Protein AF-A0A0C2FK95-F1 (afdb_monomer)

Solvent-accessible surface area (backbone atoms only — not comparable to full-atom values): 16476 Å² total; per-residue (Å²): 134,85,79,74,92,71,90,77,98,75,89,67,102,52,68,71,70,65,31,46,68,42,49,40,56,30,21,54,74,38,43,36,69,61,41,47,55,44,48,77,71,68,40,62,64,79,51,56,50,98,59,69,43,32,32,59,45,39,4,43,72,61,67,19,57,61,25,37,48,58,39,58,73,69,70,50,74,76,73,50,67,68,56,52,45,44,58,73,57,56,55,75,76,54,64,72,50,82,78,51,92,61,68,60,46,58,52,53,58,34,49,19,22,47,70,45,40,42,72,54,42,53,54,42,50,76,73,63,51,77,66,61,51,56,31,84,84,68,40,33,30,55,52,32,4,60,76,58,67,21,61,68,34,37,44,53,53,61,69,38,94,64,26,66,57,54,51,55,43,71,48,76,47,65,69,58,98,79,54,66,74,83,83,40,54,57,51,54,28,37,76,73,39,49,70,56,37,49,53,56,55,54,71,32,49,43,64,57,79,52,95,85,54,98,62,92,43,70,49,78,61,54,72,82,61,67,65,59,55,21,29,54,41,96,85,62,51,35,28,36,44,72,47,78,32,50,45,97,88,67,46,74,41,90,78,46,38,57,71,45,92,49,60,67,57,45,53,66,60,30,48,70,47,42,47,54,52,53,63,65,74,74,117

Structure (mmCIF, N/CA/C/O backbone):
data_AF-A0A0C2FK95-F1
#
_entry.id   AF-A0A0C2FK95-F1
#
loop_
_atom_site.group_PDB
_atom_site.id
_atom_site.type_symbol
_atom_site.label_atom_id
_atom_site.label_alt_id
_atom_site.label_comp_id
_atom_site.label_asym_id
_atom_site.label_entity_id
_atom_site.label_seq_id
_atom_site.pdbx_PDB_ins_code
_atom_site.Cartn_x
_atom_site.Cartn_y
_atom_site.Cartn_z
_atom_site.occupancy
_atom_site.B_iso_or_equiv
_atom_site.auth_seq_id
_atom_site.auth_comp_id
_atom_site.auth_asym_id
_atom_site.auth_atom_id
_atom_site.pdbx_PDB_model_num
ATOM 1 N N . LEU A 1 1 ? 13.441 -21.167 -28.954 1.00 31.59 1 LEU A N 1
ATOM 2 C CA . LEU A 1 1 ? 14.896 -21.416 -28.839 1.00 31.59 1 LEU A CA 1
ATOM 3 C C . LEU A 1 1 ? 15.421 -20.643 -27.630 1.00 31.59 1 LEU A C 1
ATOM 5 O O . LEU A 1 1 ? 15.828 -19.501 -27.771 1.00 3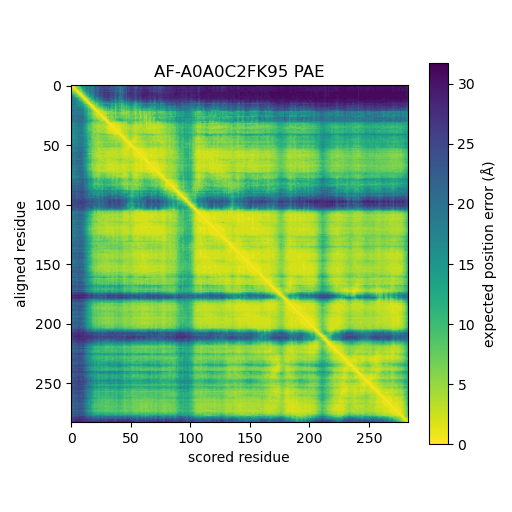1.59 1 LEU A O 1
ATOM 9 N N . ARG A 1 2 ? 15.332 -21.238 -26.431 1.00 28.00 2 ARG A N 1
ATOM 10 C CA . ARG A 1 2 ? 16.058 -20.762 -25.243 1.00 28.00 2 ARG A CA 1
ATOM 11 C C . ARG A 1 2 ? 17.530 -21.072 -25.494 1.00 28.00 2 ARG A C 1
ATOM 13 O O . ARG A 1 2 ? 17.895 -22.245 -25.515 1.00 28.00 2 ARG A O 1
ATOM 20 N N . ILE A 1 3 ? 18.340 -20.055 -25.760 1.00 33.31 3 ILE A N 1
ATOM 21 C CA . ILE A 1 3 ? 19.782 -20.238 -25.910 1.00 33.31 3 ILE A CA 1
ATOM 22 C C . ILE A 1 3 ? 20.339 -20.373 -24.494 1.00 33.31 3 ILE A C 1
ATOM 24 O O . ILE A 1 3 ? 20.535 -19.385 -23.793 1.00 33.31 3 ILE A O 1
ATOM 28 N N . PHE A 1 4 ? 20.525 -21.616 -24.053 1.00 30.41 4 PHE A N 1
ATOM 29 C CA . PHE A 1 4 ? 21.380 -21.913 -22.915 1.00 30.41 4 PHE A CA 1
ATOM 30 C C . PHE A 1 4 ? 22.779 -21.393 -23.248 1.00 30.41 4 PHE A C 1
ATOM 32 O O . PHE A 1 4 ? 23.430 -21.874 -24.174 1.00 30.41 4 PHE A O 1
ATOM 39 N N . ALA A 1 5 ? 23.210 -20.365 -22.523 1.00 36.69 5 ALA A N 1
ATOM 40 C CA . ALA A 1 5 ? 24.565 -19.850 -22.575 1.00 36.69 5 ALA A CA 1
ATOM 41 C C . ALA A 1 5 ? 25.493 -20.816 -21.830 1.00 36.69 5 ALA A C 1
ATOM 43 O O . ALA A 1 5 ? 25.843 -20.603 -20.674 1.00 36.69 5 ALA A O 1
ATOM 44 N N . THR A 1 6 ? 25.894 -21.883 -22.507 1.00 37.31 6 THR A N 1
ATOM 45 C CA . THR A 1 6 ? 27.115 -22.614 -22.180 1.00 37.31 6 THR A CA 1
ATOM 46 C C . THR A 1 6 ? 27.875 -22.830 -23.479 1.00 37.31 6 THR A C 1
ATOM 48 O O . THR A 1 6 ? 27.372 -23.476 -24.390 1.00 37.31 6 THR A O 1
ATOM 51 N N . GLU A 1 7 ? 29.081 -22.263 -23.524 1.00 36.41 7 GLU A N 1
ATOM 52 C CA . GLU A 1 7 ? 30.157 -22.574 -24.472 1.00 36.41 7 GLU A CA 1
ATOM 53 C C . GLU A 1 7 ? 30.019 -22.047 -25.912 1.00 36.41 7 GLU A C 1
ATOM 55 O O . GLU A 1 7 ? 29.460 -22.657 -26.815 1.00 36.41 7 GLU A O 1
ATOM 60 N N . SER A 1 8 ? 30.675 -20.920 -26.182 1.00 32.62 8 SER A N 1
ATOM 61 C CA . SER A 1 8 ? 31.951 -20.942 -26.915 1.00 32.62 8 SER A CA 1
ATOM 62 C C . SER A 1 8 ? 32.451 -19.515 -27.135 1.00 32.62 8 SER A C 1
ATOM 64 O O . SER A 1 8 ? 31.786 -18.637 -27.683 1.00 32.62 8 SER A O 1
ATOM 66 N N . ILE A 1 9 ? 33.661 -19.283 -26.641 1.00 46.12 9 ILE A N 1
ATOM 67 C CA . ILE A 1 9 ? 34.443 -18.072 -26.850 1.00 46.12 9 ILE A CA 1
ATOM 68 C C . ILE A 1 9 ? 34.843 -18.068 -28.329 1.00 46.12 9 ILE A C 1
ATOM 70 O O . ILE A 1 9 ? 35.727 -18.814 -28.737 1.00 46.12 9 ILE A O 1
ATOM 74 N N . GLY A 1 10 ? 34.161 -17.267 -29.146 1.00 36.34 10 GLY A N 1
ATOM 75 C CA . GLY A 1 10 ? 34.432 -17.218 -30.579 1.00 36.34 10 GLY A CA 1
ATOM 76 C C . GLY A 1 10 ? 33.627 -16.146 -31.299 1.00 36.34 10 GLY A C 1
ATOM 77 O O . GLY A 1 10 ? 32.556 -16.413 -31.822 1.00 36.34 10 GLY A O 1
ATOM 78 N N . GLN A 1 11 ? 34.184 -14.935 -31.345 1.00 36.81 11 GLN A N 1
ATOM 79 C CA . GLN A 1 11 ? 33.797 -13.834 -32.236 1.00 36.81 11 GLN A CA 1
ATOM 80 C C . GLN A 1 11 ? 32.387 -13.235 -32.066 1.00 36.81 11 GLN A C 1
ATOM 82 O O . GLN A 1 11 ? 31.500 -13.395 -32.900 1.00 36.81 11 GLN A O 1
ATOM 87 N N . ARG A 1 12 ? 32.236 -12.357 -31.068 1.00 37.62 12 ARG A N 1
ATOM 88 C CA . ARG A 1 12 ? 31.457 -11.122 -31.258 1.00 37.62 12 ARG A CA 1
ATOM 89 C C . ARG A 1 12 ? 32.259 -9.929 -30.720 1.00 37.62 12 ARG A C 1
ATOM 91 O O . ARG A 1 12 ? 32.684 -10.004 -29.568 1.00 37.62 12 ARG A O 1
ATOM 98 N N . PRO A 1 13 ? 32.461 -8.828 -31.474 1.00 32.97 13 PRO A N 1
ATOM 99 C CA . PRO A 1 13 ? 33.338 -7.733 -31.038 1.00 32.97 13 PRO A CA 1
ATOM 100 C C . PRO A 1 13 ? 32.846 -6.931 -29.817 1.00 32.97 13 PRO A C 1
ATOM 102 O O . PRO A 1 13 ? 33.566 -6.061 -29.342 1.00 32.97 13 PRO A O 1
ATOM 105 N N . TYR A 1 14 ? 31.655 -7.209 -29.268 1.00 42.41 14 TYR A N 1
ATOM 106 C CA . TYR A 1 14 ? 31.062 -6.406 -28.191 1.00 42.41 14 TYR A CA 1
ATOM 107 C C . TYR A 1 14 ? 30.249 -7.239 -27.185 1.00 42.41 14 TYR A C 1
ATOM 109 O O . TYR A 1 14 ? 29.102 -6.922 -26.885 1.00 42.41 14 TYR A O 1
ATOM 117 N N . ALA A 1 15 ? 30.831 -8.299 -26.614 1.00 42.69 15 ALA A N 1
ATOM 118 C CA . ALA A 1 15 ? 30.182 -9.074 -25.541 1.00 42.69 15 ALA A CA 1
ATOM 119 C C . ALA A 1 15 ? 29.758 -8.207 -24.329 1.00 42.69 15 ALA A C 1
ATOM 121 O O . ALA A 1 15 ? 28.792 -8.520 -23.640 1.00 42.69 15 ALA A O 1
ATOM 122 N N . TRP A 1 16 ? 30.427 -7.070 -24.108 1.00 45.44 16 TRP A N 1
ATOM 123 C CA . TRP A 1 16 ? 30.063 -6.089 -23.084 1.00 45.44 16 TRP A CA 1
ATOM 124 C C . TRP A 1 16 ? 28.846 -5.225 -23.453 1.00 45.44 16 TRP A C 1
ATOM 126 O O . TRP A 1 16 ? 28.218 -4.690 -22.545 1.00 45.44 16 TRP A O 1
ATOM 136 N N . GLN A 1 17 ? 28.481 -5.079 -24.738 1.00 42.62 17 GLN A N 1
ATOM 137 C CA . GLN A 1 17 ? 27.300 -4.304 -25.158 1.00 42.62 17 GLN A CA 1
ATOM 138 C C . GLN A 1 17 ? 25.987 -5.011 -24.810 1.00 42.62 17 GLN A C 1
ATOM 140 O O . GLN A 1 17 ? 25.044 -4.347 -24.384 1.00 42.62 17 GLN A O 1
ATOM 145 N N . TRP A 1 18 ? 25.968 -6.340 -24.912 1.00 50.91 18 TRP A N 1
ATOM 146 C CA . TRP A 1 18 ? 24.826 -7.196 -24.566 1.00 50.91 18 TRP A CA 1
ATOM 147 C C . TRP A 1 18 ? 24.877 -7.740 -23.137 1.00 50.91 18 TRP A C 1
ATOM 149 O O . TRP A 1 18 ? 24.081 -8.601 -22.769 1.00 50.91 18 TRP A O 1
ATOM 159 N N . SER A 1 19 ? 25.810 -7.242 -22.320 1.00 56.53 19 SER A N 1
ATOM 160 C CA . SER A 1 19 ? 25.826 -7.564 -20.899 1.00 56.53 19 SER A CA 1
ATOM 161 C C . SER A 1 19 ? 24.537 -7.044 -20.248 1.00 56.53 19 SER A C 1
ATOM 163 O O . SER A 1 19 ? 24.190 -5.877 -20.459 1.00 56.53 19 SER A O 1
ATOM 165 N N . PRO A 1 20 ? 23.858 -7.839 -19.407 1.00 57.44 20 PRO A N 1
ATOM 166 C CA . PRO A 1 20 ? 22.691 -7.394 -18.642 1.00 57.44 20 PRO A CA 1
ATOM 167 C C . PRO A 1 20 ? 22.951 -6.120 -17.816 1.00 57.44 20 PRO A C 1
ATOM 169 O O . PRO A 1 20 ? 22.054 -5.311 -17.588 1.00 57.44 20 PRO A O 1
ATOM 172 N N . VAL A 1 21 ? 24.217 -5.859 -17.460 1.00 63.44 21 VAL A N 1
ATOM 173 C CA . VAL A 1 21 ? 24.671 -4.618 -16.808 1.00 63.44 21 VAL A CA 1
ATOM 174 C C . VAL A 1 21 ? 24.364 -3.366 -17.649 1.00 63.44 21 VAL A C 1
ATOM 176 O O . VAL A 1 21 ? 24.079 -2.300 -17.098 1.00 63.44 21 VAL A O 1
ATOM 179 N N . ASN A 1 22 ? 24.356 -3.467 -18.981 1.00 65.06 22 ASN A N 1
ATOM 180 C CA . ASN A 1 22 ? 23.964 -2.351 -19.840 1.00 65.06 22 ASN A CA 1
ATOM 181 C C . ASN A 1 22 ? 22.465 -2.087 -19.818 1.00 65.06 22 ASN A C 1
ATOM 183 O O . ASN A 1 22 ? 22.088 -0.918 -19.869 1.00 65.06 22 ASN A O 1
ATOM 187 N N . VAL A 1 23 ? 21.618 -3.113 -19.685 1.00 67.81 23 VAL A N 1
ATOM 188 C CA . VAL A 1 23 ? 20.173 -2.909 -19.496 1.00 67.81 23 VAL A CA 1
ATOM 189 C C . VAL A 1 23 ? 19.953 -2.053 -18.246 1.00 67.81 23 VAL A C 1
ATOM 191 O O . VAL A 1 23 ? 19.270 -1.037 -18.321 1.00 67.81 23 VAL A O 1
ATOM 194 N N . LEU A 1 24 ? 20.649 -2.355 -17.144 1.00 69.38 24 LEU A N 1
ATOM 195 C CA . LEU A 1 24 ? 20.577 -1.600 -15.881 1.00 69.38 24 LEU A CA 1
ATOM 196 C C . LEU A 1 24 ? 21.038 -0.135 -16.017 1.00 69.38 24 LEU A C 1
ATOM 198 O O . LEU A 1 24 ? 20.417 0.784 -15.478 1.00 69.38 24 LEU A O 1
ATOM 202 N N . ASN A 1 25 ? 22.107 0.122 -16.776 1.00 69.38 25 ASN A N 1
ATOM 203 C CA . ASN A 1 25 ? 22.582 1.488 -17.026 1.00 69.38 25 ASN A CA 1
ATOM 204 C C . ASN A 1 25 ? 21.644 2.279 -17.960 1.00 69.38 25 ASN A C 1
ATOM 206 O O . ASN A 1 25 ? 21.448 3.489 -17.781 1.00 69.38 25 ASN A O 1
ATOM 210 N N . ARG A 1 26 ? 21.032 1.611 -18.948 1.00 70.31 26 ARG A N 1
ATOM 211 C CA . ARG A 1 26 ? 20.084 2.222 -19.897 1.00 70.31 26 ARG A CA 1
ATOM 212 C C . ARG A 1 26 ? 18.718 2.489 -19.262 1.00 70.31 26 ARG A C 1
ATOM 214 O O . ARG A 1 26 ? 18.132 3.542 -19.522 1.00 70.31 26 ARG A O 1
ATOM 221 N N . THR A 1 27 ? 18.247 1.622 -18.364 1.00 67.38 27 THR A N 1
ATOM 222 C CA . THR A 1 27 ? 17.022 1.865 -17.584 1.00 67.38 27 THR A CA 1
ATOM 223 C C . THR A 1 27 ? 17.202 3.015 -16.603 1.00 67.38 27 THR A C 1
ATOM 225 O O . THR A 1 27 ? 16.297 3.831 -16.453 1.00 67.38 27 THR A O 1
ATOM 228 N N . ARG A 1 28 ? 18.391 3.160 -16.002 1.00 68.19 28 ARG A N 1
ATOM 229 C CA . ARG A 1 28 ? 18.719 4.286 -15.112 1.00 68.19 28 ARG A CA 1
ATOM 230 C C . ARG A 1 28 ? 18.687 5.643 -15.823 1.00 68.19 28 ARG A C 1
ATOM 232 O O . ARG A 1 28 ? 18.239 6.634 -15.248 1.00 68.19 28 ARG A O 1
ATOM 239 N N . SER A 1 29 ? 19.141 5.690 -17.072 1.00 72.00 29 SER A N 1
ATOM 240 C CA . SER A 1 29 ? 19.137 6.903 -17.905 1.00 72.00 29 SER A CA 1
ATOM 241 C C . SER A 1 29 ? 17.771 7.180 -18.551 1.00 72.00 29 SER A C 1
ATOM 243 O O . SER A 1 29 ? 17.428 8.343 -18.767 1.00 72.00 29 SER A O 1
ATOM 245 N N . GLY A 1 30 ? 16.934 6.152 -18.733 1.00 71.94 30 GLY A N 1
ATOM 246 C CA . GLY A 1 30 ? 15.584 6.268 -19.295 1.00 71.94 30 GLY A CA 1
ATOM 247 C C . GLY A 1 30 ? 15.530 6.152 -20.818 1.00 71.94 30 GLY A C 1
ATOM 248 O O . GLY A 1 30 ? 14.577 6.626 -21.426 1.00 71.94 30 GLY A O 1
ATOM 249 N N . HIS A 1 31 ? 16.542 5.544 -21.442 1.00 79.31 31 HIS A N 1
ATOM 250 C CA . HIS A 1 31 ? 16.576 5.331 -22.890 1.00 79.31 31 HIS A CA 1
ATOM 251 C C . HIS A 1 31 ? 15.692 4.144 -23.294 1.00 79.31 31 HIS A C 1
ATOM 253 O O . HIS A 1 31 ? 16.190 3.045 -23.527 1.00 79.31 31 HIS A O 1
ATOM 259 N N . GLU A 1 32 ? 14.380 4.367 -23.372 1.00 81.69 32 GLU A N 1
ATOM 260 C CA . GLU A 1 32 ? 13.368 3.337 -23.666 1.00 81.69 32 GLU A CA 1
ATOM 261 C C . GLU A 1 32 ? 13.654 2.530 -24.942 1.00 81.69 32 GLU A C 1
ATOM 263 O O . GLU A 1 32 ? 13.546 1.308 -24.934 1.00 81.69 32 GLU A O 1
ATOM 268 N N . THR A 1 33 ? 14.108 3.187 -26.012 1.00 81.62 33 THR A N 1
ATOM 269 C CA . THR A 1 33 ? 14.420 2.535 -27.290 1.00 81.62 33 THR A CA 1
ATOM 270 C C . THR A 1 33 ? 15.620 1.611 -27.161 1.00 81.62 33 THR A C 1
ATOM 272 O O . THR A 1 33 ? 15.611 0.500 -27.677 1.00 81.62 33 THR A O 1
ATOM 275 N N . SER A 1 34 ? 16.642 2.036 -26.417 1.00 79.00 34 SER A N 1
ATOM 276 C CA . SER A 1 34 ? 17.813 1.210 -26.127 1.00 79.00 34 SER A CA 1
ATOM 277 C C . SER A 1 34 ? 17.468 0.031 -25.222 1.00 79.00 34 SER A C 1
ATOM 279 O O . SER A 1 34 ? 18.002 -1.050 -25.430 1.00 79.00 34 SER A O 1
ATOM 281 N N . VAL A 1 35 ? 16.580 0.221 -24.239 1.00 80.62 35 VAL A N 1
ATOM 282 C CA . VAL A 1 35 ? 16.077 -0.877 -23.399 1.00 80.62 35 VAL A CA 1
ATOM 283 C C . VAL A 1 35 ? 15.340 -1.897 -24.265 1.00 80.62 35 VAL A C 1
ATOM 285 O O . VAL A 1 35 ? 15.658 -3.077 -24.189 1.00 80.62 35 VAL A O 1
ATOM 288 N N . LYS A 1 36 ? 14.455 -1.444 -25.161 1.00 82.12 36 LYS A N 1
ATOM 289 C CA . LYS A 1 36 ? 13.719 -2.322 -26.077 1.00 82.12 36 LYS A CA 1
ATOM 290 C C . LYS A 1 36 ? 14.641 -3.116 -27.007 1.00 82.12 36 LYS A C 1
ATOM 292 O O . LYS A 1 36 ? 14.528 -4.328 -27.075 1.00 82.12 36 LYS A O 1
ATOM 297 N N . VAL A 1 37 ? 15.617 -2.461 -27.642 1.00 83.06 37 VAL A N 1
ATOM 298 C CA . VAL A 1 37 ? 16.583 -3.139 -28.530 1.00 83.06 37 VAL A CA 1
ATOM 299 C C . VAL A 1 37 ? 17.401 -4.203 -27.790 1.00 83.06 37 VAL A C 1
ATOM 301 O O . VAL A 1 37 ? 17.729 -5.238 -28.364 1.00 83.06 37 VAL A O 1
ATOM 304 N N . LEU A 1 38 ? 17.755 -3.963 -26.524 1.00 78.56 38 LEU A N 1
ATOM 305 C CA . LEU A 1 38 ? 18.491 -4.941 -25.717 1.00 78.56 38 LEU A CA 1
ATOM 306 C C . LEU A 1 38 ? 17.615 -6.139 -25.331 1.00 78.56 38 LEU A C 1
ATOM 308 O O . LEU A 1 38 ? 18.094 -7.270 -25.347 1.00 78.56 38 LEU A O 1
ATOM 312 N N . ILE A 1 39 ? 16.341 -5.898 -25.029 1.00 80.44 39 ILE A N 1
ATOM 313 C CA . ILE A 1 39 ? 15.358 -6.950 -24.759 1.00 80.44 39 ILE A CA 1
ATOM 314 C C . ILE A 1 39 ? 15.117 -7.796 -26.017 1.00 80.44 39 ILE A C 1
ATOM 316 O O . ILE A 1 39 ? 15.271 -9.014 -25.966 1.00 80.44 39 ILE A O 1
ATOM 320 N N . ASP A 1 40 ? 14.896 -7.156 -27.172 1.00 83.25 40 ASP A N 1
ATOM 321 C CA . ASP A 1 40 ? 14.735 -7.824 -28.474 1.00 83.25 40 ASP A CA 1
ATOM 322 C C . ASP A 1 40 ? 15.971 -8.672 -28.851 1.00 83.25 40 ASP A C 1
ATOM 324 O O . ASP A 1 40 ? 15.869 -9.672 -29.564 1.00 83.25 40 ASP A O 1
ATOM 328 N N . ALA A 1 41 ? 17.157 -8.300 -28.355 1.00 81.44 41 ALA A N 1
ATOM 329 C CA . ALA A 1 41 ? 18.398 -9.052 -28.541 1.00 81.44 41 ALA A CA 1
ATOM 330 C C . ALA A 1 41 ? 18.526 -10.291 -27.627 1.00 81.44 41 ALA A C 1
ATOM 332 O O . ALA A 1 41 ? 19.509 -11.029 -27.745 1.00 81.44 41 ALA A O 1
ATOM 333 N N . GLY A 1 42 ? 17.558 -10.536 -26.739 1.00 76.81 42 GLY A N 1
ATOM 334 C CA . GLY A 1 42 ? 17.529 -11.669 -25.815 1.00 76.81 42 GLY A CA 1
ATOM 335 C C . GLY A 1 42 ? 18.339 -11.460 -24.534 1.00 76.81 42 GLY A C 1
ATOM 336 O O . GLY A 1 42 ? 18.783 -12.441 -23.935 1.00 76.81 42 GLY A O 1
ATOM 337 N N . CYS A 1 43 ? 18.583 -10.210 -24.123 1.00 78.25 43 CYS A N 1
ATOM 338 C CA . CYS A 1 43 ? 19.200 -9.937 -22.826 1.00 78.25 43 CYS A CA 1
ATOM 339 C C . CYS A 1 43 ? 18.281 -10.392 -21.682 1.00 78.25 43 CYS A C 1
ATOM 341 O O . CYS A 1 43 ? 17.086 -10.113 -21.690 1.00 78.25 43 CYS A O 1
ATOM 343 N N . ASP A 1 44 ? 18.857 -11.035 -20.666 1.00 78.75 44 ASP A N 1
ATOM 344 C CA . ASP A 1 44 ? 18.125 -11.394 -19.451 1.00 78.75 44 ASP A CA 1
ATOM 345 C C . ASP A 1 44 ? 17.774 -10.130 -18.642 1.00 78.75 44 ASP A C 1
ATOM 347 O O . ASP A 1 44 ? 18.653 -9.352 -18.251 1.00 78.75 44 ASP A O 1
ATOM 351 N N . ILE A 1 45 ? 16.474 -9.915 -18.435 1.00 78.75 45 ILE A N 1
ATOM 352 C CA . ILE A 1 45 ? 15.887 -8.736 -17.782 1.00 78.75 45 ILE A CA 1
ATOM 353 C C . ILE A 1 45 ? 15.973 -8.843 -16.251 1.00 78.75 45 ILE A C 1
ATOM 355 O O . ILE A 1 45 ? 16.032 -7.828 -15.550 1.00 78.75 45 ILE A O 1
ATOM 359 N N . GLU A 1 46 ? 16.042 -10.070 -15.732 1.00 80.12 46 GLU A N 1
ATOM 360 C CA . GLU A 1 46 ? 15.990 -10.369 -14.297 1.00 80.12 46 GLU A CA 1
ATOM 361 C C . GLU A 1 46 ? 17.369 -10.343 -13.630 1.00 80.12 46 GLU A C 1
ATOM 363 O O . GLU A 1 46 ? 17.518 -10.636 -12.439 1.00 80.12 46 GLU A O 1
ATOM 368 N N . VAL A 1 47 ? 18.401 -9.952 -14.380 1.00 78.44 47 VAL A N 1
ATOM 369 C CA . VAL A 1 47 ? 19.753 -9.833 -13.844 1.00 78.44 47 VAL A CA 1
ATOM 370 C C . VAL A 1 47 ? 19.844 -8.672 -12.870 1.00 78.44 47 VAL A C 1
ATOM 372 O O . VAL A 1 47 ? 19.346 -7.566 -13.097 1.00 78.44 47 VAL A O 1
ATOM 375 N N . LYS A 1 48 ? 20.545 -8.938 -11.773 1.00 76.81 48 LYS A N 1
ATOM 376 C CA . LYS A 1 48 ? 20.747 -7.999 -10.683 1.00 76.81 48 LYS A CA 1
ATOM 377 C C . LYS A 1 48 ? 22.091 -7.293 -10.783 1.00 76.81 48 LYS A C 1
ATOM 379 O O . LYS A 1 48 ? 23.091 -7.894 -11.175 1.00 76.81 48 LYS A O 1
ATOM 384 N N . ASN A 1 49 ? 22.128 -6.019 -10.399 1.00 73.62 49 ASN A N 1
ATOM 385 C CA . ASN A 1 49 ? 23.393 -5.305 -10.198 1.00 73.62 49 ASN A CA 1
ATOM 386 C C . ASN A 1 49 ? 24.068 -5.725 -8.876 1.00 73.62 49 ASN A C 1
ATOM 388 O O . ASN A 1 49 ? 23.547 -6.525 -8.104 1.00 73.62 49 ASN A O 1
ATOM 392 N N . SER A 1 50 ? 25.216 -5.115 -8.576 1.00 73.25 50 SER A N 1
ATOM 393 C CA . SER A 1 50 ? 25.933 -5.274 -7.301 1.00 73.25 50 SER A CA 1
ATOM 394 C C . SER A 1 50 ? 25.129 -4.857 -6.061 1.00 73.25 50 SER A C 1
ATOM 396 O O . SER A 1 50 ? 25.530 -5.180 -4.951 1.00 73.25 50 SER A O 1
ATOM 398 N N . ASN A 1 51 ? 24.012 -4.150 -6.246 1.00 67.62 51 ASN A N 1
ATOM 399 C CA . ASN A 1 51 ? 23.082 -3.750 -5.191 1.00 67.62 51 ASN A CA 1
ATOM 400 C C . ASN A 1 51 ? 21.875 -4.701 -5.086 1.00 67.62 51 ASN A C 1
ATOM 402 O O . ASN A 1 51 ? 20.905 -4.373 -4.410 1.00 67.62 51 ASN A O 1
ATOM 406 N N . GLU A 1 52 ? 21.909 -5.834 -5.791 1.00 72.56 52 GLU A N 1
ATOM 407 C CA . GLU A 1 52 ? 20.824 -6.812 -5.906 1.00 72.56 52 GLU A CA 1
ATOM 408 C C . GLU A 1 52 ? 19.518 -6.291 -6.540 1.00 72.56 52 GLU A C 1
ATOM 410 O O . GLU A 1 52 ? 18.473 -6.938 -6.447 1.00 72.56 52 GLU A O 1
ATOM 415 N N . GLU A 1 53 ? 19.564 -5.154 -7.241 1.00 74.12 53 GLU A N 1
ATOM 416 C CA . GLU A 1 53 ? 18.401 -4.556 -7.902 1.00 74.12 53 GLU A CA 1
ATOM 417 C C . GLU A 1 53 ? 18.228 -5.091 -9.329 1.00 74.12 53 GLU A C 1
ATOM 419 O O . GLU A 1 53 ? 19.183 -5.106 -10.111 1.00 74.12 53 GLU A O 1
ATOM 424 N N . THR A 1 54 ? 16.990 -5.436 -9.697 1.00 82.06 54 THR A N 1
ATOM 425 C CA . THR A 1 54 ? 16.602 -5.758 -11.079 1.00 82.06 54 THR A CA 1
ATOM 426 C C . THR A 1 54 ? 16.499 -4.502 -11.953 1.00 82.06 54 THR A C 1
ATOM 428 O O . THR A 1 54 ? 16.464 -3.360 -11.465 1.00 82.06 54 THR A O 1
ATOM 431 N N . ALA A 1 55 ? 16.397 -4.699 -13.271 1.00 82.69 55 ALA A N 1
ATOM 432 C CA . ALA A 1 55 ? 16.184 -3.620 -14.234 1.00 82.69 55 ALA A CA 1
ATOM 433 C C . ALA A 1 55 ? 14.914 -2.808 -13.947 1.00 82.69 55 ALA A C 1
ATOM 435 O O . ALA A 1 55 ? 14.940 -1.575 -14.045 1.00 82.69 55 ALA A O 1
ATOM 436 N N . LEU A 1 56 ? 13.844 -3.485 -13.520 1.00 85.38 56 LEU A N 1
ATOM 437 C CA . LEU A 1 56 ? 12.579 -2.865 -13.135 1.00 85.38 56 LEU A CA 1
ATOM 438 C C . LEU A 1 56 ? 12.742 -1.967 -11.904 1.00 85.38 56 LEU A C 1
ATOM 440 O O . LEU A 1 56 ? 12.358 -0.797 -11.949 1.00 85.38 56 LEU A O 1
ATOM 444 N N . CYS A 1 57 ? 13.382 -2.460 -10.839 1.00 82.62 57 CYS A N 1
ATOM 445 C CA . CYS A 1 57 ? 13.641 -1.666 -9.634 1.00 82.62 57 CYS A CA 1
ATOM 446 C C . CYS A 1 57 ? 14.492 -0.425 -9.942 1.00 82.62 57 CYS A C 1
ATOM 448 O O . CYS A 1 57 ? 14.192 0.669 -9.460 1.00 82.62 57 CYS A O 1
ATOM 450 N N . CYS A 1 58 ? 15.500 -0.555 -10.811 1.00 83.88 58 CYS A N 1
ATOM 451 C CA . CYS A 1 58 ? 16.298 0.582 -11.269 1.00 83.88 58 CYS A CA 1
ATOM 452 C C . CYS A 1 58 ? 15.451 1.611 -12.034 1.00 83.88 58 CYS A C 1
ATOM 454 O O . CYS A 1 58 ? 15.564 2.811 -11.770 1.00 83.88 58 CYS A O 1
ATOM 456 N N . ALA A 1 59 ? 14.592 1.175 -12.957 1.00 87.56 59 ALA A N 1
ATOM 457 C CA . ALA A 1 59 ? 13.727 2.070 -13.726 1.00 87.56 59 ALA A CA 1
ATOM 458 C C . ALA A 1 59 ? 12.742 2.828 -12.817 1.00 87.56 59 ALA A C 1
ATOM 460 O O . ALA A 1 59 ? 12.627 4.053 -12.915 1.00 87.56 59 ALA A O 1
ATOM 461 N N . VAL A 1 60 ? 12.101 2.119 -11.880 1.00 88.19 60 VAL A N 1
ATOM 462 C CA . VAL A 1 60 ? 11.155 2.695 -10.913 1.00 88.19 60 VAL A CA 1
ATOM 463 C C . VAL A 1 60 ? 11.851 3.671 -9.970 1.00 88.19 60 VAL A C 1
ATOM 465 O O . VAL A 1 60 ? 11.377 4.791 -9.796 1.00 88.19 60 VAL A O 1
ATOM 468 N N . ARG A 1 61 ? 13.016 3.311 -9.416 1.00 86.00 61 ARG A N 1
ATOM 469 C CA . ARG A 1 61 ? 13.784 4.174 -8.500 1.00 86.00 61 ARG A CA 1
ATOM 470 C C . ARG A 1 61 ? 14.185 5.510 -9.127 1.00 86.00 61 ARG A C 1
ATOM 472 O O . ARG A 1 61 ? 14.302 6.503 -8.410 1.00 86.00 61 ARG A O 1
ATOM 479 N N . ASN A 1 62 ? 14.401 5.535 -10.442 1.00 85.94 62 ASN A N 1
ATOM 480 C CA . ASN A 1 62 ? 14.755 6.741 -11.195 1.00 85.94 62 ASN A CA 1
ATOM 481 C C . ASN A 1 62 ? 13.546 7.405 -11.887 1.00 85.94 62 ASN A C 1
ATOM 483 O O . ASN A 1 62 ? 13.740 8.351 -12.651 1.00 85.94 62 ASN A O 1
ATOM 487 N N . GLY A 1 63 ? 12.321 6.916 -11.656 1.00 87.50 63 GLY A N 1
ATOM 488 C CA . GLY A 1 63 ? 11.090 7.491 -12.207 1.00 87.50 63 GLY A CA 1
ATOM 489 C C . GLY A 1 63 ? 10.971 7.388 -13.729 1.00 87.50 63 GLY A C 1
ATOM 490 O O . GLY A 1 63 ? 10.319 8.218 -14.361 1.00 87.50 63 GLY A O 1
ATOM 491 N N . LYS A 1 64 ? 11.634 6.411 -14.357 1.00 90.56 64 LYS A N 1
ATOM 492 C CA . LYS A 1 64 ? 11.698 6.291 -15.821 1.00 90.56 64 LYS A CA 1
ATOM 493 C C . LYS A 1 64 ? 10.494 5.523 -16.363 1.00 90.56 64 LYS A C 1
ATOM 495 O O . LYS A 1 64 ? 10.609 4.347 -16.692 1.00 90.56 64 LYS A O 1
ATOM 500 N N . LEU A 1 65 ? 9.350 6.201 -16.487 1.00 89.81 65 LEU A N 1
ATOM 501 C CA . LEU A 1 65 ? 8.077 5.602 -16.919 1.00 89.81 65 LEU A CA 1
ATOM 502 C C . LEU A 1 65 ? 8.181 4.791 -18.223 1.00 89.81 65 LEU A C 1
ATOM 504 O O . LEU A 1 65 ? 7.676 3.675 -18.272 1.00 89.81 65 LEU A O 1
ATOM 508 N N . GLY A 1 66 ? 8.846 5.320 -19.258 1.00 87.81 66 GLY A N 1
ATOM 509 C CA . GLY A 1 66 ? 9.015 4.614 -20.538 1.00 87.81 66 GLY A CA 1
ATOM 510 C C . GLY A 1 66 ? 9.775 3.295 -20.384 1.00 87.81 66 GLY A C 1
ATOM 511 O O . GLY A 1 66 ? 9.334 2.259 -20.872 1.00 87.81 66 GLY A O 1
ATOM 512 N N . ALA A 1 67 ? 10.859 3.299 -19.601 1.00 87.75 67 ALA A N 1
ATOM 513 C CA . ALA A 1 67 ? 11.611 2.084 -19.298 1.00 87.75 67 ALA A CA 1
ATOM 514 C C . ALA A 1 67 ? 10.788 1.087 -18.464 1.00 87.75 67 ALA A C 1
ATOM 516 O O . ALA A 1 67 ? 10.809 -0.100 -18.762 1.00 87.75 67 ALA A O 1
ATOM 517 N N . VAL A 1 68 ? 10.028 1.555 -17.463 1.00 89.81 68 VAL A N 1
ATOM 518 C CA . VAL A 1 68 ? 9.129 0.691 -16.674 1.00 89.81 68 VAL A CA 1
ATOM 519 C C . VAL A 1 68 ? 8.076 0.037 -17.569 1.00 89.81 68 VAL A C 1
ATOM 521 O O . VAL A 1 68 ? 7.837 -1.157 -17.443 1.00 89.81 68 VAL A O 1
ATOM 524 N N . ARG A 1 69 ? 7.478 0.794 -18.495 1.00 90.62 69 ARG A N 1
ATOM 525 C CA . ARG A 1 69 ? 6.488 0.272 -19.443 1.00 90.62 69 ARG A CA 1
ATOM 526 C C . ARG A 1 69 ? 7.072 -0.829 -20.317 1.00 90.62 69 ARG A C 1
ATOM 528 O O . ARG A 1 69 ? 6.516 -1.914 -20.338 1.00 90.62 69 ARG A O 1
ATOM 535 N N . VAL A 1 70 ? 8.204 -0.562 -20.971 1.00 89.25 70 VAL A N 1
ATOM 536 C CA . VAL A 1 70 ? 8.865 -1.548 -21.839 1.00 89.25 70 VAL A CA 1
ATOM 537 C C . VAL A 1 70 ? 9.190 -2.828 -21.067 1.00 89.25 70 VAL A C 1
ATOM 539 O O . VAL A 1 70 ? 8.931 -3.912 -21.567 1.00 89.25 70 VAL A O 1
ATOM 542 N N . LEU A 1 71 ? 9.695 -2.713 -19.835 1.00 87.56 71 LEU A N 1
ATOM 543 C CA . LEU A 1 71 ? 10.007 -3.878 -19.003 1.00 87.56 71 LEU A CA 1
ATOM 544 C C . LEU A 1 71 ? 8.751 -4.676 -18.626 1.00 87.56 71 LEU A C 1
ATOM 546 O O . LEU A 1 71 ? 8.748 -5.895 -18.724 1.00 87.56 71 LEU A O 1
ATOM 550 N N . LEU A 1 72 ? 7.674 -4.003 -18.214 1.00 88.38 72 LEU A N 1
ATOM 551 C CA . LEU A 1 72 ? 6.424 -4.668 -17.829 1.00 88.38 72 LEU A CA 1
ATOM 552 C C . LEU A 1 72 ? 5.620 -5.204 -19.022 1.00 88.38 72 LEU A C 1
ATOM 554 O O . LEU A 1 72 ? 4.724 -6.025 -18.830 1.00 88.38 72 LEU A O 1
ATOM 558 N N . ASP A 1 73 ? 5.861 -4.699 -20.230 1.00 89.50 73 ASP A N 1
ATOM 559 C CA . ASP A 1 73 ? 5.275 -5.232 -21.462 1.00 89.50 73 ASP A CA 1
ATOM 560 C C . ASP A 1 73 ? 6.010 -6.488 -21.951 1.00 89.50 73 ASP A C 1
ATOM 562 O O . ASP A 1 73 ? 5.391 -7.306 -22.623 1.00 89.50 73 ASP A O 1
ATOM 566 N N . ASP A 1 74 ? 7.269 -6.675 -21.544 1.00 86.75 74 ASP A N 1
ATOM 567 C CA . ASP A 1 74 ? 8.085 -7.868 -21.812 1.00 86.75 74 ASP A CA 1
ATOM 568 C C . ASP A 1 74 ? 8.134 -8.836 -20.607 1.00 86.75 74 ASP A C 1
ATOM 570 O O . ASP A 1 74 ? 9.120 -9.528 -20.369 1.00 86.75 74 ASP A O 1
ATOM 574 N N . ASP A 1 75 ? 7.062 -8.855 -19.805 1.00 84.50 75 ASP A N 1
ATOM 575 C CA . ASP A 1 75 ? 6.864 -9.754 -18.657 1.00 84.50 75 ASP A CA 1
ATOM 576 C C . ASP A 1 75 ? 7.967 -9.717 -17.573 1.00 84.50 75 ASP A C 1
ATOM 578 O O . ASP A 1 75 ? 8.182 -10.703 -16.860 1.00 84.50 75 ASP A O 1
ATOM 582 N N . ALA A 1 76 ? 8.633 -8.570 -17.378 1.00 84.50 76 ALA A N 1
ATOM 583 C CA . ALA A 1 76 ? 9.547 -8.395 -16.247 1.00 84.50 76 ALA A CA 1
ATOM 584 C C . ALA A 1 76 ? 8.838 -8.688 -14.915 1.00 84.50 76 ALA A C 1
ATOM 586 O O . ALA A 1 76 ? 7.726 -8.210 -14.650 1.00 84.50 76 ALA A O 1
ATOM 587 N N . LEU A 1 77 ? 9.503 -9.443 -14.040 1.00 82.12 77 LEU A N 1
ATOM 588 C CA . LEU A 1 77 ? 8.928 -9.859 -12.770 1.00 82.12 77 LEU A CA 1
ATOM 589 C C . LEU A 1 77 ? 8.777 -8.648 -11.845 1.00 82.12 77 LEU A C 1
ATOM 591 O O . LEU A 1 77 ? 9.749 -8.059 -11.372 1.00 82.12 77 LEU A O 1
ATOM 595 N N . ILE A 1 78 ? 7.527 -8.308 -11.528 1.00 82.19 78 ILE A N 1
ATOM 596 C CA . ILE A 1 78 ? 7.204 -7.258 -10.549 1.00 82.19 78 ILE A CA 1
ATOM 597 C C . ILE A 1 78 ? 7.713 -7.652 -9.162 1.00 82.19 78 ILE A C 1
ATOM 599 O O . ILE A 1 78 ? 8.230 -6.823 -8.410 1.00 82.19 78 ILE A O 1
ATOM 603 N N . GLU A 1 79 ? 7.547 -8.929 -8.823 1.00 78.00 79 GLU A N 1
ATOM 604 C CA . GLU A 1 79 ? 7.965 -9.493 -7.552 1.00 78.00 79 GLU A CA 1
ATOM 605 C C . GLU A 1 79 ? 8.602 -10.864 -7.781 1.00 78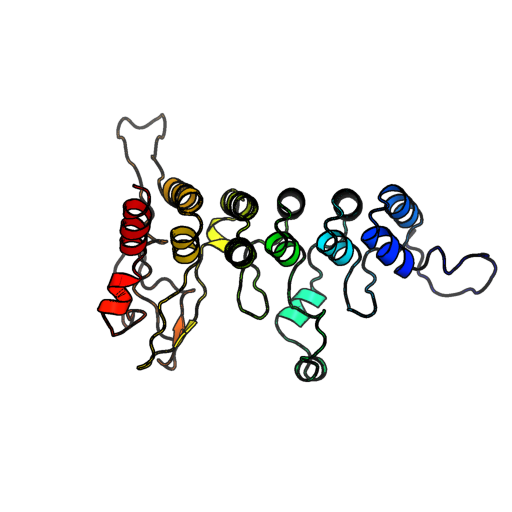.00 79 GLU A C 1
ATOM 607 O O . GLU A 1 79 ? 7.931 -11.841 -8.123 1.00 78.00 79 GLU A O 1
ATOM 612 N N . ASN A 1 80 ? 9.911 -10.956 -7.565 1.00 74.19 80 ASN A N 1
ATOM 613 C CA . ASN A 1 80 ? 10.601 -12.234 -7.605 1.00 74.19 80 ASN A CA 1
ATOM 614 C C . ASN A 1 80 ? 10.324 -13.008 -6.304 1.00 74.19 80 ASN A C 1
ATOM 616 O O . ASN A 1 80 ? 10.566 -12.507 -5.206 1.00 74.19 80 ASN A O 1
ATOM 620 N N . LYS A 1 81 ? 9.833 -14.248 -6.417 1.00 70.38 81 LYS A N 1
ATOM 621 C CA . LYS A 1 81 ? 9.517 -15.112 -5.264 1.00 70.38 81 LYS A CA 1
ATOM 622 C C . LYS A 1 81 ? 10.718 -15.348 -4.354 1.00 70.38 81 LYS A C 1
ATOM 624 O O . LYS A 1 81 ? 10.546 -15.396 -3.141 1.00 70.38 81 LYS A O 1
ATOM 629 N N . GLU A 1 82 ? 11.915 -15.478 -4.918 1.00 69.88 82 GLU A N 1
ATOM 630 C CA . GLU A 1 82 ? 13.134 -15.660 -4.127 1.00 69.88 82 GLU A CA 1
ATOM 631 C C . GLU A 1 82 ? 13.497 -14.388 -3.360 1.00 69.88 82 GLU A C 1
ATOM 633 O O . GLU A 1 82 ? 13.944 -14.458 -2.216 1.00 69.88 82 GLU A O 1
ATOM 638 N N . ASP A 1 83 ? 13.229 -13.219 -3.937 1.00 69.06 83 ASP A N 1
ATOM 639 C CA . ASP A 1 83 ? 13.443 -11.945 -3.253 1.00 69.06 83 ASP A CA 1
ATOM 640 C C . ASP A 1 83 ? 12.422 -11.753 -2.150 1.00 69.06 83 ASP A C 1
ATOM 642 O O . ASP A 1 83 ? 12.807 -11.469 -1.023 1.00 69.06 83 ASP A O 1
ATOM 646 N N . ILE A 1 84 ? 11.148 -12.052 -2.415 1.00 70.00 84 ILE A N 1
ATOM 647 C CA . ILE A 1 84 ? 10.108 -12.078 -1.383 1.00 70.00 84 ILE A CA 1
ATOM 648 C C . ILE A 1 84 ? 10.480 -13.061 -0.263 1.00 70.00 84 ILE A C 1
ATOM 650 O O . ILE A 1 84 ? 10.331 -12.744 0.914 1.00 70.00 84 ILE A O 1
ATOM 654 N N . ARG A 1 85 ? 10.993 -14.251 -0.591 1.00 70.19 85 ARG A N 1
ATOM 655 C CA . ARG A 1 85 ? 11.404 -15.242 0.411 1.00 70.19 85 ARG A CA 1
ATOM 656 C C . ARG A 1 85 ? 12.529 -14.704 1.292 1.00 70.19 85 ARG A C 1
ATOM 658 O O . ARG A 1 85 ? 12.418 -14.785 2.514 1.00 70.19 85 ARG A O 1
ATOM 665 N N . ARG A 1 86 ? 13.562 -14.098 0.699 1.00 67.31 86 ARG A N 1
ATOM 666 C CA . ARG A 1 86 ? 14.634 -13.412 1.445 1.00 67.31 86 ARG A CA 1
ATOM 667 C C . ARG A 1 86 ? 14.092 -12.213 2.239 1.00 67.31 86 ARG A C 1
ATOM 669 O O . ARG A 1 86 ? 14.562 -11.943 3.346 1.00 67.31 86 ARG A O 1
ATOM 676 N N . MET A 1 87 ? 13.050 -11.547 1.733 1.00 65.94 87 MET A N 1
ATOM 677 C CA . MET A 1 87 ? 12.302 -10.486 2.418 1.00 65.94 87 MET A CA 1
ATOM 678 C C . MET A 1 87 ? 11.417 -10.969 3.574 1.00 65.94 87 MET A C 1
ATOM 680 O O . MET A 1 87 ? 10.996 -10.149 4.380 1.00 65.94 87 MET A O 1
ATOM 684 N N . VAL A 1 88 ? 11.141 -12.265 3.711 1.00 66.50 88 VAL A N 1
ATOM 685 C CA . VAL A 1 88 ? 10.406 -12.808 4.867 1.00 66.50 88 VAL A CA 1
ATOM 686 C C . VAL A 1 88 ? 11.374 -13.470 5.844 1.00 66.50 88 VAL A C 1
ATOM 688 O O . VAL A 1 88 ? 11.400 -13.116 7.022 1.00 66.50 88 VAL A O 1
ATOM 691 N N . SER A 1 89 ? 12.294 -14.293 5.346 1.00 67.94 89 SER A N 1
ATOM 692 C CA . SER A 1 89 ? 13.314 -14.984 6.141 1.00 67.94 89 SER A CA 1
ATOM 693 C C . SER A 1 89 ? 14.692 -14.766 5.510 1.00 67.94 89 SER A C 1
ATOM 695 O O . SER A 1 89 ? 15.021 -15.442 4.532 1.00 67.94 89 SER A O 1
ATOM 697 N N . PRO A 1 90 ? 15.495 -13.809 6.014 1.00 64.56 90 PRO A N 1
ATOM 698 C CA . PRO A 1 90 ? 16.821 -13.582 5.472 1.00 64.56 90 PRO A CA 1
ATOM 699 C C . PRO A 1 90 ? 17.738 -14.746 5.891 1.00 64.56 90 PRO A C 1
ATOM 701 O O . PRO A 1 90 ? 17.631 -15.228 7.019 1.00 64.56 90 PRO A O 1
ATOM 704 N N . PRO A 1 91 ? 18.642 -15.215 5.017 1.00 64.44 91 PRO A N 1
ATOM 705 C CA . PRO A 1 91 ? 19.727 -16.107 5.414 1.00 64.44 91 PRO A CA 1
ATOM 706 C C . PRO A 1 91 ? 20.559 -15.492 6.549 1.00 64.44 91 PRO A C 1
ATOM 708 O O . PRO A 1 91 ? 20.802 -14.286 6.538 1.00 64.44 91 PRO A O 1
ATOM 711 N N . ASP A 1 92 ? 21.060 -16.312 7.476 1.00 66.81 92 ASP A N 1
ATOM 712 C CA . ASP A 1 92 ? 21.799 -15.852 8.667 1.00 66.81 92 ASP A CA 1
ATOM 713 C C . ASP A 1 92 ? 22.968 -14.904 8.344 1.00 66.81 92 ASP A C 1
ATOM 715 O O . ASP A 1 92 ? 23.199 -13.926 9.054 1.00 66.81 92 ASP A O 1
ATOM 719 N N . TRP A 1 93 ? 23.666 -15.132 7.226 1.00 68.94 93 TRP A N 1
ATO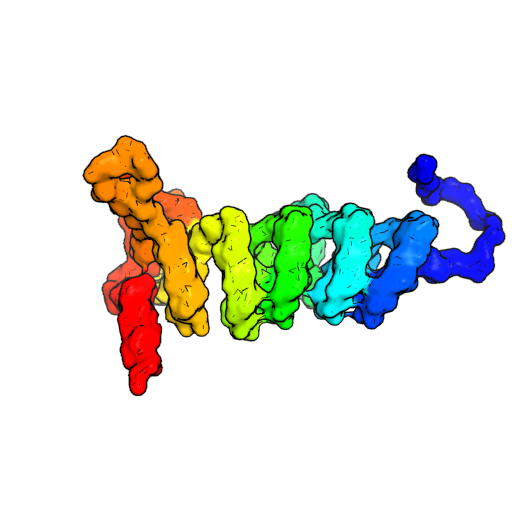M 720 C CA . TRP A 1 93 ? 24.767 -14.274 6.777 1.00 68.94 93 TRP A CA 1
ATOM 721 C C . TRP A 1 93 ? 24.305 -12.897 6.262 1.00 68.94 93 TRP A C 1
ATOM 723 O O . TRP A 1 93 ? 25.046 -11.925 6.392 1.00 68.94 93 TRP A O 1
ATOM 733 N N . ILE A 1 94 ? 23.080 -12.786 5.730 1.00 58.44 94 ILE A N 1
ATOM 734 C CA . ILE A 1 94 ? 22.459 -11.509 5.332 1.00 58.44 94 ILE A CA 1
ATOM 735 C C . ILE A 1 94 ? 21.919 -10.780 6.567 1.00 58.44 94 ILE A C 1
ATOM 737 O O . ILE A 1 94 ? 22.032 -9.560 6.648 1.00 58.44 94 ILE A O 1
ATOM 741 N N . SER A 1 95 ? 21.417 -11.512 7.567 1.00 57.94 95 SER A N 1
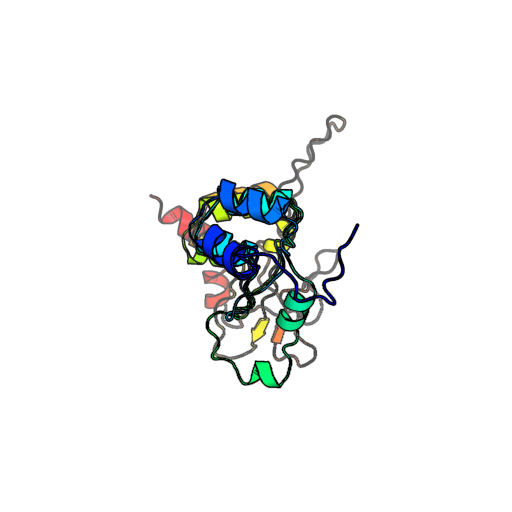ATOM 742 C CA . SER A 1 95 ? 20.945 -10.939 8.837 1.00 57.94 95 SER A CA 1
ATOM 743 C C . SER A 1 95 ? 22.031 -10.137 9.571 1.00 57.94 95 SER A C 1
ATOM 745 O O . SER A 1 95 ? 21.719 -9.152 10.236 1.00 57.94 95 SER A O 1
ATOM 747 N N . SER A 1 96 ? 23.311 -10.512 9.429 1.00 53.00 96 SER A N 1
ATOM 748 C CA . SER A 1 96 ? 24.452 -9.734 9.947 1.00 53.00 96 SER A CA 1
ATOM 749 C C . SER A 1 96 ? 24.915 -8.595 9.025 1.00 53.00 96 SER A C 1
ATOM 751 O O . SER A 1 96 ? 25.563 -7.663 9.498 1.00 53.00 96 SER A O 1
ATOM 753 N N . LEU A 1 97 ? 24.563 -8.611 7.735 1.00 50.00 97 LEU A N 1
ATOM 754 C CA . LEU A 1 97 ? 24.883 -7.561 6.757 1.00 50.00 97 LEU A CA 1
ATOM 755 C C . LEU A 1 97 ? 23.768 -6.502 6.673 1.00 50.00 97 LEU A C 1
ATOM 757 O O . LEU A 1 97 ? 23.406 -6.041 5.592 1.00 50.00 97 LEU A O 1
ATOM 761 N N . MET A 1 98 ? 23.294 -6.041 7.838 1.00 45.84 98 MET A N 1
ATOM 762 C CA . MET A 1 98 ? 22.312 -4.954 8.048 1.00 45.84 98 MET A CA 1
ATOM 763 C C . MET A 1 98 ? 22.739 -3.586 7.454 1.00 45.84 98 MET A C 1
ATOM 765 O O . MET A 1 98 ? 22.095 -2.567 7.681 1.00 45.84 98 MET A O 1
ATOM 769 N N . PHE A 1 99 ? 23.848 -3.535 6.715 1.00 41.03 99 PHE A N 1
ATOM 770 C CA . PHE A 1 99 ? 24.470 -2.323 6.188 1.00 41.03 99 PHE A CA 1
ATOM 771 C C . PHE A 1 99 ? 24.557 -2.301 4.656 1.00 41.03 99 PHE A C 1
ATOM 773 O O . PHE A 1 99 ? 25.371 -1.564 4.105 1.00 41.03 99 PHE A O 1
ATOM 780 N N . ILE A 1 100 ? 23.740 -3.088 3.945 1.00 44.88 100 ILE A N 1
ATOM 781 C CA . ILE A 1 100 ? 23.546 -2.893 2.503 1.00 44.88 100 ILE A CA 1
ATOM 782 C C . ILE A 1 100 ? 22.356 -1.935 2.328 1.00 44.88 100 ILE A C 1
ATOM 784 O O . ILE A 1 100 ? 21.212 -2.383 2.369 1.00 44.88 100 ILE A O 1
ATOM 788 N N . PRO A 1 101 ? 22.574 -0.621 2.109 1.00 38.41 101 PRO A N 1
ATOM 789 C CA . PRO A 1 101 ? 21.501 0.381 2.013 1.00 38.41 101 PRO A CA 1
ATOM 790 C C . PRO A 1 101 ? 20.522 0.153 0.848 1.00 38.41 101 PRO A C 1
ATOM 792 O O . PRO A 1 101 ? 19.538 0.877 0.714 1.00 38.41 101 PRO A O 1
ATOM 795 N N . CYS A 1 102 ? 20.800 -0.822 -0.017 1.00 46.56 102 CYS A N 1
ATOM 796 C CA . CYS A 1 102 ? 20.000 -1.172 -1.185 1.00 46.56 102 CYS A CA 1
ATOM 797 C C . CYS A 1 102 ? 19.131 -2.416 -0.967 1.00 46.56 102 CYS A C 1
ATOM 799 O O . CYS A 1 102 ? 18.156 -2.592 -1.689 1.00 46.56 102 CYS A O 1
ATOM 801 N N . PHE A 1 103 ? 19.437 -3.235 0.046 1.00 51.53 103 PHE A N 1
ATOM 802 C CA . PHE A 1 103 ? 18.632 -4.395 0.426 1.00 51.53 103 PHE A CA 1
ATOM 803 C C . PHE A 1 103 ? 17.494 -3.974 1.359 1.00 51.53 103 PHE A C 1
ATOM 805 O O . PHE A 1 103 ? 17.179 -4.674 2.308 1.00 51.53 103 PHE A O 1
ATOM 812 N N . SER A 1 104 ? 16.872 -2.815 1.119 1.00 57.28 104 SER A N 1
ATOM 813 C CA . SER A 1 104 ? 15.588 -2.565 1.768 1.00 57.28 104 SER A CA 1
ATOM 814 C C . SER A 1 104 ? 14.630 -3.613 1.213 1.00 57.28 104 SER A C 1
ATOM 816 O O . SER A 1 104 ? 14.501 -3.700 -0.011 1.00 57.28 104 SER A O 1
ATOM 818 N N . ARG A 1 105 ? 13.974 -4.395 2.068 1.00 68.25 105 ARG A N 1
ATOM 819 C CA . ARG A 1 105 ? 12.889 -5.326 1.727 1.00 68.25 105 ARG A CA 1
ATOM 820 C C . ARG A 1 105 ? 11.680 -4.559 1.177 1.00 68.25 105 ARG A C 1
ATOM 822 O O . ARG A 1 105 ? 10.598 -4.591 1.744 1.00 68.25 105 ARG A O 1
ATOM 829 N N . SER A 1 106 ? 11.853 -3.813 0.097 1.00 75.50 106 SER A N 1
ATOM 830 C CA . SER A 1 106 ? 10.860 -2.936 -0.495 1.00 75.50 106 SER A CA 1
ATOM 831 C C . SER A 1 106 ? 10.590 -3.394 -1.923 1.00 75.50 106 SER A C 1
ATOM 833 O O . SER A 1 106 ? 11.494 -3.713 -2.692 1.00 75.50 106 SER A O 1
ATOM 835 N N . THR A 1 107 ? 9.311 -3.490 -2.271 1.00 85.88 107 THR A N 1
ATOM 836 C CA . THR A 1 107 ? 8.896 -3.839 -3.638 1.00 85.88 107 THR A CA 1
ATOM 837 C C . THR A 1 107 ? 8.960 -2.611 -4.548 1.00 85.88 107 THR A C 1
ATOM 839 O O . THR A 1 107 ? 8.988 -1.472 -4.073 1.00 85.88 107 THR A O 1
ATOM 842 N N . ALA A 1 108 ? 8.893 -2.819 -5.867 1.00 87.69 108 ALA A N 1
ATOM 843 C CA . ALA A 1 108 ? 8.773 -1.724 -6.833 1.00 87.69 108 ALA A CA 1
ATOM 844 C C . ALA A 1 108 ? 7.631 -0.749 -6.469 1.00 87.69 108 ALA A C 1
ATOM 846 O O . ALA A 1 108 ? 7.792 0.467 -6.582 1.00 87.69 108 ALA A O 1
ATOM 847 N N . LEU A 1 109 ? 6.517 -1.269 -5.937 1.00 91.38 109 LEU A N 1
ATOM 848 C CA . LEU A 1 109 ? 5.386 -0.464 -5.472 1.00 91.38 109 LEU A CA 1
ATOM 849 C C . LEU A 1 109 ? 5.751 0.434 -4.276 1.00 91.38 109 LEU A C 1
ATOM 851 O O . LEU A 1 109 ? 5.385 1.605 -4.268 1.00 91.38 109 LEU A O 1
ATOM 855 N N . HIS A 1 110 ? 6.524 -0.062 -3.303 1.00 90.69 110 HIS A N 1
ATOM 856 C CA . HIS A 1 110 ? 6.991 0.746 -2.166 1.00 90.69 110 HIS A CA 1
ATOM 857 C C . HIS A 1 110 ? 7.872 1.910 -2.629 1.00 90.69 110 HIS A C 1
ATOM 859 O O . HIS A 1 110 ? 7.686 3.046 -2.192 1.00 90.69 110 HIS A O 1
ATOM 865 N N . VAL A 1 111 ? 8.811 1.641 -3.542 1.00 89.12 111 VAL A N 1
ATOM 866 C CA . VAL A 1 111 ? 9.718 2.664 -4.081 1.00 89.12 111 VAL A CA 1
ATOM 867 C C . VAL A 1 111 ? 8.940 3.720 -4.865 1.00 89.12 111 VAL A C 1
ATOM 869 O O . VAL A 1 111 ? 9.145 4.914 -4.641 1.00 89.12 111 VAL A O 1
ATOM 872 N N . ALA A 1 112 ? 8.023 3.296 -5.740 1.00 92.06 112 ALA A N 1
ATOM 873 C CA . ALA A 1 112 ? 7.171 4.203 -6.504 1.00 92.06 112 ALA A CA 1
ATOM 874 C C . ALA A 1 112 ? 6.312 5.079 -5.578 1.00 92.06 112 ALA A C 1
ATOM 876 O O . ALA A 1 112 ? 6.240 6.294 -5.777 1.00 92.06 112 ALA A O 1
ATOM 877 N N . SER A 1 113 ? 5.742 4.492 -4.521 1.00 94.38 113 SER A N 1
ATOM 878 C CA . SER A 1 113 ? 4.909 5.220 -3.565 1.00 94.38 113 SER A CA 1
ATOM 879 C C . SER A 1 113 ? 5.686 6.195 -2.692 1.00 94.38 113 SER A C 1
ATOM 881 O O . SER A 1 113 ? 5.246 7.327 -2.515 1.00 94.38 113 SER A O 1
ATOM 883 N N . LYS A 1 114 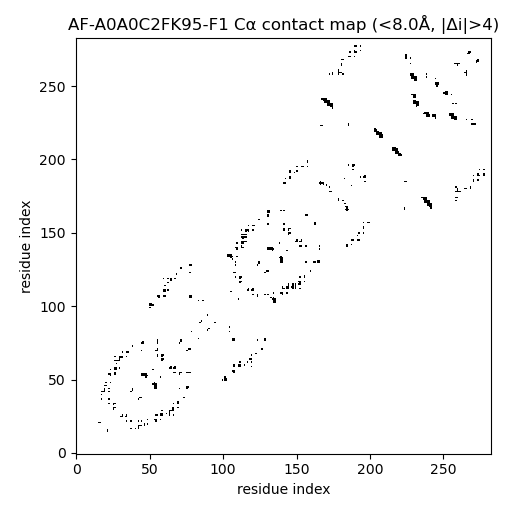? 6.871 5.807 -2.206 1.00 92.56 114 LYS A N 1
ATOM 884 C CA . LYS A 1 114 ? 7.766 6.678 -1.425 1.00 92.56 114 LYS A CA 1
ATOM 885 C C . LYS A 1 114 ? 8.278 7.877 -2.226 1.00 92.56 114 LYS A C 1
ATOM 887 O O . LYS A 1 114 ? 8.670 8.879 -1.639 1.00 92.56 114 LYS A O 1
ATOM 892 N N . LYS A 1 115 ? 8.349 7.748 -3.554 1.00 90.44 115 LYS A N 1
ATOM 893 C CA . LYS A 1 115 ? 8.803 8.803 -4.472 1.00 90.44 115 LYS A CA 1
ATOM 894 C C . LYS A 1 115 ? 7.667 9.633 -5.069 1.00 90.44 115 LYS A C 1
ATOM 896 O O . LYS A 1 115 ? 7.953 10.651 -5.694 1.00 90.44 115 LYS A O 1
ATOM 901 N N . GLY A 1 116 ? 6.414 9.206 -4.912 1.00 93.94 116 GLY A N 1
ATOM 902 C CA . GLY A 1 116 ? 5.258 9.924 -5.444 1.00 93.94 116 GLY A CA 1
ATOM 903 C C . GLY A 1 116 ? 4.982 9.684 -6.928 1.00 93.94 116 GLY A C 1
ATOM 904 O O . GLY A 1 116 ? 4.345 10.515 -7.567 1.00 93.94 116 GLY A O 1
ATOM 905 N N . TYR A 1 117 ? 5.463 8.581 -7.507 1.00 94.94 117 TYR A N 1
ATOM 906 C CA . TYR A 1 117 ? 5.296 8.302 -8.936 1.00 94.94 117 TYR A CA 1
ATOM 907 C C . TYR A 1 117 ? 3.924 7.694 -9.249 1.00 94.94 117 TYR A C 1
ATOM 909 O O . TYR A 1 117 ? 3.814 6.500 -9.519 1.00 94.94 117 TYR A O 1
ATOM 917 N N . GLU A 1 118 ? 2.879 8.524 -9.250 1.00 95.38 118 GLU A N 1
ATOM 918 C CA . GLU A 1 118 ? 1.483 8.116 -9.477 1.00 95.38 118 GLU A CA 1
ATOM 919 C C . GLU A 1 118 ? 1.295 7.234 -10.722 1.00 95.38 118 GLU A C 1
ATOM 921 O O . GLU A 1 118 ? 0.717 6.150 -10.640 1.00 95.38 118 GLU A O 1
ATOM 926 N N . THR A 1 119 ? 1.819 7.656 -11.875 1.00 95.62 119 THR A N 1
ATOM 927 C CA . THR A 1 119 ? 1.667 6.925 -13.145 1.00 95.62 119 THR A CA 1
ATOM 928 C C . THR A 1 119 ? 2.347 5.558 -13.125 1.00 95.62 119 THR A C 1
ATOM 930 O O . THR A 1 119 ? 1.834 4.606 -13.711 1.00 95.62 119 THR A O 1
ATOM 933 N N . ILE A 1 120 ? 3.474 5.439 -12.419 1.00 94.50 120 ILE A N 1
ATOM 934 C CA . ILE A 1 120 ? 4.180 4.169 -12.223 1.00 94.50 120 ILE A CA 1
ATOM 935 C C . ILE A 1 120 ? 3.392 3.276 -11.260 1.00 94.50 120 ILE A C 1
ATOM 937 O O . ILE A 1 120 ? 3.266 2.084 -11.516 1.00 94.50 120 ILE A O 1
ATOM 941 N N . VAL A 1 121 ? 2.819 3.836 -10.189 1.00 95.31 121 VAL A N 1
ATOM 942 C CA . VAL A 1 121 ? 1.970 3.091 -9.246 1.00 95.31 121 VAL A CA 1
ATOM 943 C C . VAL A 1 121 ? 0.743 2.518 -9.953 1.00 95.31 121 VAL A C 1
ATOM 945 O O . VAL A 1 121 ? 0.481 1.328 -9.802 1.00 95.31 121 VAL A O 1
ATOM 948 N N . ARG A 1 122 ? 0.036 3.313 -10.771 1.00 94.88 122 ARG A N 1
ATOM 949 C CA . ARG A 1 122 ? -1.098 2.823 -11.580 1.00 94.88 122 ARG A CA 1
ATOM 950 C C . ARG A 1 122 ? -0.677 1.650 -12.466 1.00 94.88 122 ARG A C 1
ATOM 952 O O . ARG A 1 122 ? -1.279 0.587 -12.391 1.00 94.88 122 ARG A O 1
ATOM 959 N N . LEU A 1 123 ? 0.420 1.807 -13.208 1.00 93.56 123 LEU A N 1
ATOM 960 C CA . LEU A 1 123 ? 0.930 0.768 -14.103 1.00 93.56 123 LEU A CA 1
ATOM 961 C C . LEU A 1 123 ? 1.318 -0.526 -13.363 1.00 93.56 123 LEU A C 1
ATOM 963 O O . LEU A 1 123 ? 1.036 -1.620 -13.846 1.00 93.56 123 LEU A O 1
ATOM 967 N N . LEU A 1 124 ? 1.952 -0.415 -12.192 1.00 92.12 124 LEU A N 1
ATOM 968 C CA . LEU A 1 124 ? 2.307 -1.574 -11.368 1.00 92.12 124 LEU A CA 1
ATOM 969 C C . LEU A 1 124 ? 1.056 -2.302 -10.854 1.00 92.12 124 LEU A C 1
ATOM 971 O O . LEU A 1 124 ? 1.018 -3.531 -10.874 1.00 92.12 124 LEU A O 1
ATOM 975 N N . LEU A 1 125 ? 0.029 -1.564 -10.423 1.00 92.50 125 LEU A N 1
ATOM 976 C CA . LEU A 1 125 ? -1.242 -2.147 -9.982 1.00 92.50 125 LEU A CA 1
ATOM 977 C C . LEU A 1 125 ? -1.990 -2.825 -11.137 1.00 92.50 125 LEU A C 1
ATOM 979 O O . LEU A 1 125 ? -2.504 -3.926 -10.954 1.00 92.50 125 LEU A O 1
ATOM 983 N N . ASP A 1 126 ? -1.992 -2.219 -12.327 1.00 91.94 126 ASP A N 1
ATOM 984 C CA . ASP A 1 126 ? -2.618 -2.787 -13.529 1.00 91.94 126 ASP A CA 1
ATOM 985 C C . ASP A 1 126 ? -1.974 -4.117 -13.942 1.00 91.94 126 ASP A C 1
ATOM 987 O O . ASP A 1 126 ? -2.658 -5.025 -14.415 1.00 91.94 126 ASP A O 1
ATOM 991 N N . LYS A 1 127 ? -0.663 -4.261 -13.719 1.00 90.06 127 LYS A N 1
ATOM 992 C CA . LYS A 1 127 ? 0.095 -5.492 -13.990 1.00 90.06 127 LYS A CA 1
ATOM 993 C C . LYS A 1 127 ? 0.063 -6.498 -12.824 1.00 90.06 127 LYS A C 1
ATOM 995 O O . LYS A 1 127 ? 0.720 -7.532 -12.895 1.00 90.06 127 LYS A O 1
ATOM 1000 N N . GLY A 1 128 ? -0.716 -6.235 -11.770 1.00 88.06 128 GLY A N 1
ATOM 1001 C CA . GLY A 1 128 ? -0.965 -7.189 -10.685 1.00 88.06 128 GLY A CA 1
ATOM 1002 C C . GLY A 1 128 ? 0.030 -7.142 -9.522 1.00 88.06 128 GLY A C 1
ATOM 1003 O O . GLY A 1 128 ? 0.216 -8.153 -8.847 1.00 88.06 128 GLY A O 1
ATOM 1004 N N . ALA A 1 129 ? 0.673 -5.997 -9.265 1.00 88.75 129 ALA A N 1
ATOM 1005 C CA . ALA A 1 129 ? 1.501 -5.816 -8.071 1.00 88.75 129 ALA A CA 1
ATOM 1006 C C . ALA A 1 129 ? 0.706 -6.065 -6.775 1.00 88.75 129 ALA A C 1
ATOM 1008 O O . ALA A 1 129 ? -0.436 -5.618 -6.635 1.00 88.75 129 ALA A O 1
ATOM 1009 N N . THR A 1 130 ? 1.328 -6.717 -5.787 1.00 89.75 130 THR A N 1
ATOM 1010 C CA . THR A 1 130 ? 0.660 -6.998 -4.514 1.00 89.75 130 THR A CA 1
ATOM 1011 C C . THR A 1 130 ? 0.610 -5.734 -3.653 1.00 89.75 130 THR A C 1
ATOM 1013 O O . THR A 1 130 ? 1.641 -5.209 -3.230 1.00 89.75 130 THR A O 1
ATOM 1016 N N . ILE A 1 131 ? -0.599 -5.252 -3.355 1.00 90.75 131 ILE A N 1
ATOM 1017 C CA . ILE A 1 131 ? -0.807 -3.962 -2.680 1.00 90.75 131 ILE A CA 1
ATOM 1018 C C . ILE A 1 131 ? -0.548 -3.989 -1.162 1.00 90.75 131 ILE A C 1
ATOM 1020 O O . ILE A 1 131 ? -0.157 -2.974 -0.592 1.00 90.75 131 ILE A O 1
ATOM 1024 N N . ASP A 1 132 ? -0.744 -5.130 -0.493 1.00 88.69 132 ASP A N 1
ATOM 1025 C CA . ASP A 1 132 ? -0.705 -5.256 0.976 1.00 88.69 132 ASP A CA 1
ATOM 1026 C C . ASP A 1 132 ? 0.650 -5.714 1.535 1.00 88.69 132 ASP A C 1
ATOM 1028 O O . ASP A 1 132 ? 0.773 -6.024 2.725 1.00 88.69 132 ASP A O 1
ATOM 1032 N N . ARG A 1 133 ? 1.681 -5.764 0.686 1.00 87.38 133 ARG A N 1
ATOM 1033 C CA . ARG A 1 133 ? 3.037 -6.094 1.128 1.00 87.38 133 ARG A CA 1
ATOM 1034 C C . ARG A 1 133 ? 3.581 -5.021 2.050 1.00 87.38 133 ARG A C 1
ATOM 1036 O O . ARG A 1 133 ? 3.197 -3.856 1.971 1.00 87.38 133 ARG A O 1
ATOM 1043 N N . ARG A 1 134 ? 4.495 -5.458 2.911 1.00 85.56 134 ARG A N 1
ATOM 1044 C CA . ARG A 1 134 ? 5.167 -4.610 3.881 1.00 85.56 134 ARG A CA 1
ATOM 1045 C C . ARG A 1 134 ? 6.663 -4.651 3.726 1.00 85.56 134 ARG A C 1
ATOM 1047 O O . ARG A 1 134 ? 7.215 -5.702 3.399 1.00 85.56 134 ARG A O 1
ATOM 1054 N N . ASP A 1 135 ? 7.273 -3.512 4.005 1.00 82.75 135 ASP A N 1
ATOM 1055 C CA . ASP A 1 135 ? 8.714 -3.381 4.106 1.00 82.75 135 ASP A CA 1
ATOM 1056 C C . ASP A 1 135 ? 9.263 -3.800 5.485 1.00 82.75 135 ASP A C 1
ATOM 1058 O O . ASP A 1 135 ? 8.543 -4.314 6.345 1.00 82.75 135 ASP A O 1
ATOM 1062 N N . GLU A 1 136 ? 10.567 -3.596 5.688 1.00 77.62 136 GLU A N 1
ATOM 1063 C CA . GLU A 1 136 ? 11.279 -3.836 6.956 1.00 77.62 136 GLU A CA 1
ATOM 1064 C C . GLU A 1 136 ? 10.668 -3.127 8.162 1.00 77.62 136 GLU A C 1
ATOM 1066 O O . GLU A 1 136 ? 10.702 -3.650 9.275 1.00 77.62 136 GLU A O 1
ATOM 1071 N N . GLU A 1 137 ? 10.098 -1.948 7.945 1.00 79.25 137 GLU A N 1
ATOM 1072 C CA . GLU A 1 137 ? 9.484 -1.135 8.987 1.00 79.25 137 GLU A CA 1
ATOM 1073 C C . GLU A 1 137 ? 8.006 -1.495 9.189 1.00 79.25 137 GLU A C 1
ATOM 1075 O O . GLU A 1 137 ? 7.293 -0.830 9.940 1.00 79.25 137 GLU A O 1
ATOM 1080 N N . SER A 1 138 ? 7.532 -2.569 8.545 1.00 84.12 138 SER A N 1
ATOM 1081 C CA . SER A 1 138 ? 6.123 -2.960 8.508 1.00 84.12 138 SER A CA 1
ATOM 1082 C C . SER A 1 138 ? 5.206 -1.898 7.881 1.00 84.12 138 SER A C 1
ATOM 1084 O O . SER A 1 138 ? 4.004 -1.870 8.161 1.00 84.12 138 SER A O 1
ATOM 1086 N N . ASN A 1 139 ? 5.743 -1.048 7.006 1.00 87.81 139 ASN A N 1
ATOM 1087 C CA . ASN A 1 139 ? 4.971 -0.064 6.259 1.00 87.81 139 ASN A CA 1
ATOM 1088 C C . ASN A 1 139 ? 4.475 -0.664 4.944 1.00 87.81 139 ASN A C 1
ATOM 1090 O O . ASN A 1 139 ? 5.209 -1.346 4.235 1.00 87.81 139 ASN A O 1
ATOM 1094 N N . THR A 1 140 ? 3.223 -0.380 4.607 1.00 91.62 140 THR A N 1
ATOM 1095 C CA . THR A 1 140 ? 2.646 -0.654 3.288 1.00 91.62 140 THR A CA 1
ATOM 1096 C C . THR A 1 140 ? 3.014 0.441 2.284 1.00 91.62 140 THR A C 1
ATOM 1098 O O . THR A 1 140 ? 3.438 1.541 2.651 1.00 91.62 140 THR A O 1
ATOM 1101 N N . ALA A 1 141 ? 2.763 0.199 0.995 1.00 92.56 141 ALA A N 1
ATOM 1102 C CA . ALA A 1 141 ? 2.910 1.226 -0.037 1.00 92.56 141 ALA A CA 1
ATOM 1103 C C . ALA A 1 141 ? 2.106 2.513 0.272 1.00 92.56 141 ALA A C 1
ATOM 1105 O O . ALA A 1 141 ? 2.561 3.611 -0.048 1.00 92.56 141 ALA A O 1
ATOM 1106 N N . LEU A 1 142 ? 0.948 2.398 0.934 1.00 94.44 142 LEU A N 1
ATOM 1107 C CA . LEU A 1 142 ? 0.124 3.537 1.358 1.00 94.44 142 LEU A CA 1
ATOM 1108 C C . LEU A 1 142 ? 0.780 4.309 2.503 1.00 94.44 142 LEU A C 1
ATOM 1110 O O . LEU A 1 142 ? 0.787 5.535 2.479 1.00 94.44 142 LEU A O 1
ATOM 1114 N N . ASP A 1 143 ? 1.385 3.620 3.469 1.00 92.62 143 ASP A N 1
ATOM 1115 C CA . ASP A 1 143 ? 2.117 4.266 4.564 1.00 92.62 143 ASP A CA 1
ATOM 1116 C C . ASP A 1 143 ? 3.292 5.105 4.043 1.00 92.62 143 ASP A C 1
ATOM 1118 O O . ASP A 1 143 ? 3.536 6.221 4.516 1.00 92.62 143 ASP A O 1
ATOM 1122 N N . LEU A 1 144 ? 3.987 4.605 3.019 1.00 92.50 144 LEU A N 1
ATOM 1123 C CA . LEU A 1 144 ? 5.067 5.332 2.353 1.00 92.50 144 LEU A CA 1
ATOM 1124 C C . LEU A 1 144 ? 4.552 6.537 1.556 1.00 92.50 144 LEU A C 1
ATOM 1126 O O . LEU A 1 144 ? 5.157 7.605 1.613 1.00 92.50 144 LEU A O 1
ATOM 1130 N N . ALA A 1 145 ? 3.412 6.408 0.873 1.00 94.88 145 ALA A N 1
ATOM 1131 C CA . ALA A 1 145 ? 2.776 7.537 0.195 1.00 94.88 145 ALA A CA 1
ATOM 1132 C C . ALA A 1 145 ? 2.338 8.626 1.192 1.00 94.88 145 ALA A C 1
ATOM 1134 O O . ALA A 1 145 ? 2.571 9.811 0.962 1.00 94.88 145 ALA A O 1
ATOM 1135 N N . ILE A 1 146 ? 1.761 8.231 2.333 1.00 94.50 146 ILE A N 1
ATOM 1136 C CA . ILE A 1 146 ? 1.323 9.154 3.389 1.00 94.50 146 ILE A CA 1
ATOM 1137 C C . ILE A 1 146 ? 2.507 9.846 4.063 1.00 94.50 146 ILE A C 1
ATOM 1139 O O . ILE A 1 146 ? 2.477 11.062 4.259 1.00 94.50 146 ILE A O 1
ATOM 1143 N N . SER A 1 147 ? 3.560 9.101 4.402 1.00 91.75 147 SER A N 1
ATOM 1144 C CA . SER A 1 147 ? 4.769 9.679 5.003 1.00 91.75 147 SER A CA 1
ATOM 1145 C C . SER A 1 147 ? 5.520 10.599 4.036 1.00 91.75 147 SER A C 1
ATOM 1147 O O . SER A 1 147 ? 6.038 11.625 4.471 1.00 91.75 147 SER A O 1
ATOM 1149 N N . GLY A 1 148 ? 5.511 10.287 2.734 1.00 90.50 148 GLY A N 1
ATOM 1150 C CA . GLY A 1 148 ? 6.058 11.136 1.673 1.00 90.50 148 GL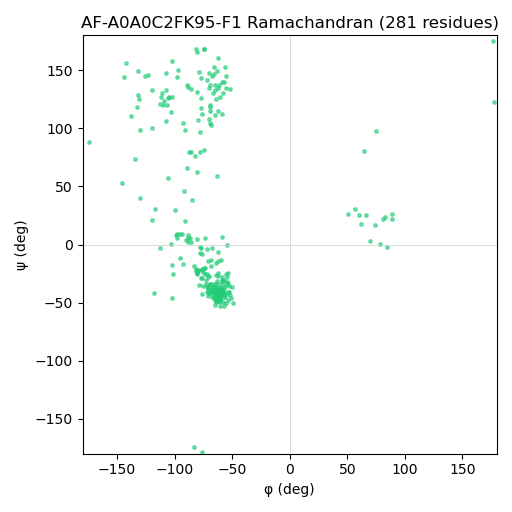Y A CA 1
ATOM 1151 C C . GLY A 1 148 ? 5.184 12.336 1.285 1.00 90.50 148 GLY A C 1
ATOM 1152 O O . GLY A 1 148 ? 5.631 13.186 0.521 1.00 90.50 148 GLY A O 1
ATOM 1153 N N . GLY A 1 149 ? 3.951 12.443 1.793 1.00 94.25 149 GLY A N 1
ATOM 1154 C CA . GLY A 1 149 ? 3.038 13.531 1.422 1.00 94.25 149 GLY A CA 1
ATOM 1155 C C . GLY A 1 149 ? 2.435 13.390 0.014 1.00 94.25 149 GLY A C 1
ATOM 1156 O O . GLY A 1 149 ? 1.896 14.350 -0.530 1.00 94.25 149 GLY A O 1
ATOM 1157 N N . HIS A 1 150 ? 2.490 12.198 -0.580 1.00 96.06 150 HIS A N 1
ATOM 1158 C CA . HIS A 1 150 ? 2.041 11.926 -1.943 1.00 96.06 150 HIS A CA 1
ATOM 1159 C C . HIS A 1 150 ? 0.553 11.570 -1.989 1.00 96.06 150 HIS A C 1
ATOM 1161 O O . HIS A 1 150 ? 0.166 10.402 -2.077 1.00 96.06 150 HIS A O 1
ATOM 1167 N N . ARG A 1 151 ? -0.285 12.609 -1.938 1.00 95.38 151 ARG A N 1
ATOM 1168 C CA . ARG A 1 151 ? -1.749 12.501 -1.946 1.00 95.38 151 ARG A CA 1
ATOM 1169 C C . ARG A 1 151 ? -2.289 11.690 -3.129 1.00 95.38 151 ARG A C 1
ATOM 1171 O O . ARG A 1 151 ? -3.110 10.802 -2.923 1.00 95.38 151 ARG A O 1
ATOM 1178 N N . ASP A 1 152 ? -1.830 11.970 -4.346 1.00 96.06 152 ASP A N 1
ATOM 1179 C CA . ASP A 1 152 ? -2.393 11.345 -5.553 1.00 96.06 152 ASP A CA 1
ATOM 1180 C C . ASP A 1 152 ? -2.051 9.854 -5.631 1.00 96.06 152 ASP A C 1
ATOM 1182 O O . ASP A 1 152 ? -2.891 9.037 -5.995 1.00 96.06 152 ASP A O 1
ATOM 1186 N N . VAL A 1 153 ? -0.868 9.461 -5.150 1.00 96.25 153 VAL A N 1
ATOM 1187 C CA . VAL A 1 153 ? -0.527 8.044 -4.969 1.00 96.25 153 VAL A CA 1
ATOM 1188 C C . VAL A 1 153 ? -1.444 7.377 -3.942 1.00 96.25 153 VAL A C 1
ATOM 1190 O O . VAL A 1 153 ? -1.924 6.269 -4.178 1.00 96.25 153 VAL A O 1
ATOM 1193 N N . ALA A 1 154 ? -1.700 8.031 -2.804 1.00 95.75 154 ALA A N 1
ATOM 1194 C CA . ALA A 1 154 ? -2.605 7.493 -1.791 1.00 95.75 154 ALA A CA 1
ATOM 1195 C C . ALA A 1 154 ? -4.025 7.306 -2.350 1.00 95.75 154 ALA A C 1
ATOM 1197 O O . ALA A 1 154 ? -4.655 6.285 -2.078 1.00 95.75 154 ALA A O 1
ATOM 1198 N N . LEU A 1 155 ? -4.496 8.242 -3.182 1.00 95.75 155 LEU A N 1
ATOM 1199 C CA . LEU A 1 155 ? -5.771 8.128 -3.886 1.00 95.75 155 LEU A CA 1
ATOM 1200 C C . LEU A 1 155 ? -5.797 6.901 -4.808 1.00 95.75 155 LEU A C 1
ATOM 1202 O O . LEU A 1 155 ? -6.710 6.088 -4.694 1.00 95.75 155 LEU A O 1
ATOM 1206 N N . VAL A 1 156 ? -4.769 6.709 -5.641 1.00 95.75 156 VAL A N 1
ATOM 1207 C CA . VAL A 1 156 ? -4.655 5.538 -6.530 1.00 95.75 156 VAL A CA 1
ATOM 1208 C C . VAL A 1 156 ? -4.713 4.221 -5.760 1.00 95.75 156 VAL A C 1
ATOM 1210 O O . VAL A 1 156 ? -5.423 3.296 -6.153 1.00 95.75 156 VAL A O 1
ATOM 1213 N N . LEU A 1 157 ? -3.990 4.132 -4.643 1.00 94.56 157 LEU A N 1
ATOM 1214 C CA . LEU A 1 157 ? -3.964 2.929 -3.809 1.00 94.56 157 LEU A CA 1
ATOM 1215 C C . LEU A 1 157 ? -5.327 2.64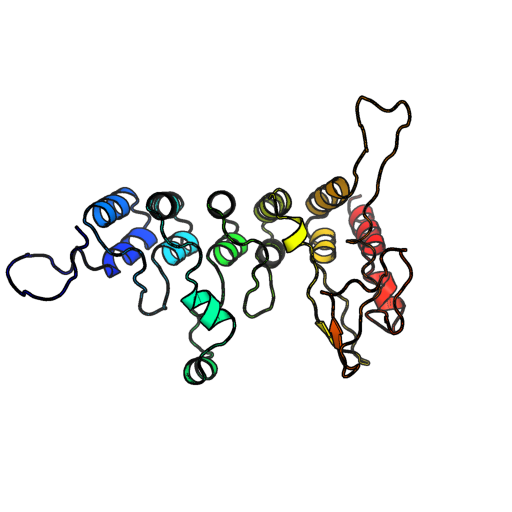8 -3.160 1.00 94.56 157 LEU A C 1
ATOM 1217 O O . LEU A 1 157 ? -5.730 1.492 -3.050 1.00 94.56 157 LEU A O 1
ATOM 1221 N N . VAL A 1 158 ? -6.053 3.693 -2.757 1.00 93.88 158 VAL A N 1
ATOM 1222 C CA . VAL A 1 158 ? -7.415 3.578 -2.212 1.00 93.88 158 VAL A CA 1
ATOM 1223 C C . VAL A 1 158 ? -8.436 3.236 -3.295 1.00 93.88 158 VAL A C 1
ATOM 1225 O O . VAL A 1 158 ? -9.434 2.573 -3.013 1.00 93.88 158 VAL A O 1
ATOM 1228 N N . GLU A 1 159 ? -8.224 3.670 -4.534 1.00 93.38 159 GLU A N 1
ATOM 1229 C CA . GLU A 1 159 ? -9.087 3.364 -5.677 1.00 93.38 159 GLU A CA 1
ATOM 1230 C C . GLU A 1 159 ? -8.908 1.939 -6.211 1.00 93.38 159 GLU A C 1
ATOM 1232 O O . GLU A 1 159 ? -9.839 1.408 -6.817 1.00 93.38 159 GLU A O 1
ATOM 1237 N N . ALA A 1 160 ? -7.773 1.298 -5.925 1.00 92.38 160 ALA A N 1
ATOM 1238 C CA . ALA A 1 160 ? -7.463 -0.057 -6.363 1.00 92.38 160 ALA A CA 1
ATOM 1239 C C . ALA A 1 160 ? -8.520 -1.095 -5.931 1.00 92.38 160 ALA A C 1
ATOM 1241 O O . ALA A 1 160 ? -9.172 -0.968 -4.893 1.00 92.38 160 ALA A O 1
ATOM 1242 N N . LYS A 1 161 ? -8.659 -2.181 -6.704 1.00 88.06 161 LYS A N 1
ATOM 1243 C CA . LYS A 1 161 ? -9.635 -3.258 -6.431 1.00 88.06 161 LYS A CA 1
ATOM 1244 C C . LYS A 1 161 ? -9.433 -3.902 -5.054 1.00 88.06 161 LYS A C 1
ATOM 1246 O O . LYS A 1 161 ? -10.393 -4.143 -4.333 1.00 88.06 161 LYS A O 1
ATOM 1251 N N . ASP A 1 162 ? -8.177 -4.103 -4.670 1.00 89.31 162 ASP A N 1
ATOM 1252 C CA . ASP A 1 162 ? -7.767 -4.742 -3.415 1.00 89.31 162 ASP A CA 1
ATOM 1253 C C . ASP A 1 162 ? -7.568 -3.752 -2.246 1.00 89.31 162 ASP A C 1
ATOM 1255 O O . ASP A 1 162 ? -6.907 -4.076 -1.257 1.00 89.31 162 ASP A O 1
ATOM 1259 N N . TRP A 1 163 ? -8.148 -2.545 -2.317 1.00 91.12 163 TRP A N 1
ATOM 1260 C CA . TRP A 1 163 ? -7.956 -1.489 -1.310 1.00 91.12 163 TRP A CA 1
ATOM 1261 C C . TRP A 1 163 ? -8.283 -1.927 0.132 1.00 91.12 163 TRP A C 1
ATOM 1263 O O . TRP A 1 163 ? -7.703 -1.420 1.092 1.00 91.12 163 TRP A O 1
ATOM 1273 N N . ARG A 1 164 ? -9.190 -2.896 0.321 1.00 90.56 164 ARG A N 1
ATOM 1274 C CA . ARG A 1 164 ? -9.503 -3.425 1.658 1.00 90.56 164 ARG A CA 1
ATOM 1275 C C . ARG A 1 164 ? -8.275 -4.056 2.314 1.00 90.56 164 ARG A C 1
ATOM 1277 O O . ARG A 1 164 ? -8.039 -3.817 3.492 1.00 90.56 164 ARG A O 1
ATOM 1284 N N . LYS A 1 165 ? -7.448 -4.786 1.556 1.00 90.56 165 LYS A N 1
ATOM 1285 C CA . LYS A 1 165 ? -6.245 -5.444 2.091 1.00 90.56 165 LYS A CA 1
ATOM 1286 C C . LYS A 1 165 ? -5.234 -4.424 2.615 1.00 90.56 165 LYS A C 1
ATOM 1288 O O . LYS A 1 165 ? -4.673 -4.634 3.685 1.00 90.56 165 LYS A O 1
ATOM 1293 N N . ILE A 1 166 ? -5.059 -3.289 1.930 1.00 90.75 166 ILE A N 1
ATOM 1294 C CA . ILE A 1 166 ? -4.150 -2.233 2.406 1.00 90.75 166 ILE A CA 1
ATOM 1295 C C . ILE A 1 166 ? -4.677 -1.507 3.651 1.00 90.75 166 ILE A C 1
ATOM 1297 O O . ILE A 1 166 ? -3.890 -1.014 4.454 1.00 90.75 166 ILE A O 1
ATOM 1301 N N . MET A 1 167 ? -6.001 -1.469 3.836 1.00 90.06 167 MET A N 1
ATOM 1302 C CA . MET A 1 167 ? -6.629 -0.869 5.015 1.00 90.06 167 MET A CA 1
ATOM 1303 C C . MET A 1 167 ? -6.643 -1.784 6.232 1.00 90.06 167 MET A C 1
ATOM 1305 O O . MET A 1 167 ? -6.768 -1.274 7.345 1.00 90.06 167 MET A O 1
ATOM 1309 N N . THR A 1 168 ? -6.510 -3.104 6.049 1.00 86.88 168 THR A N 1
ATOM 1310 C CA . THR A 1 168 ? -6.468 -4.033 7.183 1.00 86.88 168 THR A CA 1
ATOM 1311 C C . THR A 1 168 ? -5.252 -3.743 8.065 1.00 86.88 168 THR A C 1
ATOM 1313 O O . THR A 1 168 ? -4.104 -3.880 7.616 1.00 86.88 168 THR A O 1
ATOM 1316 N N . PRO A 1 169 ? -5.466 -3.317 9.322 1.00 83.81 169 PRO A N 1
ATOM 1317 C CA . PRO A 1 169 ? -4.366 -3.099 10.233 1.00 83.81 169 PRO A CA 1
ATOM 1318 C C . PRO A 1 169 ? -3.782 -4.460 10.601 1.00 83.81 169 PRO A C 1
ATOM 1320 O O . PRO A 1 169 ? -4.507 -5.408 10.886 1.00 83.81 169 PRO A O 1
ATOM 1323 N N . LYS A 1 170 ? -2.459 -4.560 10.575 1.00 83.50 170 LYS A N 1
ATOM 1324 C CA . LYS A 1 170 ? -1.751 -5.735 11.089 1.00 83.50 170 LYS A CA 1
ATOM 1325 C C . LYS A 1 170 ? -0.638 -5.302 12.043 1.00 83.50 170 LYS A C 1
ATOM 1327 O O . LYS A 1 170 ? 0.522 -5.704 11.952 1.00 83.50 170 LYS A O 1
ATOM 1332 N N . ASP A 1 171 ? -0.980 -4.300 12.840 1.00 84.62 171 ASP A N 1
ATOM 1333 C CA . ASP A 1 171 ? -0.111 -3.689 13.822 1.00 84.62 171 ASP A CA 1
ATOM 1334 C C . ASP A 1 171 ? -0.029 -4.563 15.075 1.00 84.62 171 ASP A C 1
ATOM 1336 O O . ASP A 1 171 ? -0.980 -5.251 15.450 1.00 84.62 171 ASP A O 1
ATOM 1340 N N . ILE A 1 172 ? 1.126 -4.518 15.737 1.00 84.50 172 ILE A N 1
ATOM 1341 C CA . ILE A 1 172 ? 1.338 -5.176 17.024 1.00 84.50 172 ILE A CA 1
ATOM 1342 C C . ILE A 1 172 ? 1.529 -4.088 18.072 1.00 84.50 172 ILE A C 1
ATOM 1344 O O . ILE A 1 172 ? 2.462 -3.287 17.984 1.00 84.50 172 ILE A O 1
ATOM 1348 N N . VAL A 1 173 ? 0.667 -4.079 19.085 1.00 84.12 173 VAL A N 1
ATOM 1349 C CA . VAL A 1 173 ? 0.769 -3.153 20.217 1.00 84.12 173 VAL A CA 1
ATOM 1350 C C . VAL A 1 173 ? 1.287 -3.915 21.433 1.00 84.12 173 VAL A C 1
ATOM 1352 O O . VAL A 1 173 ? 0.761 -4.963 21.798 1.00 84.12 173 VAL A O 1
ATOM 1355 N N . LEU A 1 174 ? 2.353 -3.415 22.058 1.00 82.50 174 LEU A N 1
ATOM 1356 C CA . LEU A 1 174 ? 2.901 -4.003 23.281 1.00 82.50 174 LEU A CA 1
ATOM 1357 C C . LEU A 1 174 ? 2.092 -3.544 24.491 1.00 82.50 174 LEU A C 1
ATOM 1359 O O . LEU A 1 174 ? 1.880 -2.349 24.671 1.00 82.50 174 LEU A O 1
ATOM 1363 N N . VAL A 1 175 ? 1.702 -4.487 25.344 1.00 77.69 175 VAL A N 1
ATOM 1364 C CA . VAL A 1 175 ? 0.960 -4.205 26.576 1.00 77.69 175 VAL A CA 1
ATOM 1365 C C . VAL A 1 175 ? 1.930 -3.641 27.625 1.00 77.69 175 VAL A C 1
ATOM 1367 O O . VAL A 1 175 ? 2.822 -4.352 28.089 1.00 77.69 175 VAL A O 1
ATOM 1370 N N . GLY A 1 176 ? 1.795 -2.362 28.006 1.00 70.62 176 GLY A N 1
ATOM 1371 C CA . GLY A 1 176 ? 2.603 -1.768 29.082 1.00 70.62 176 GLY A CA 1
ATOM 1372 C C . GLY A 1 176 ? 2.373 -0.271 29.343 1.00 70.62 176 GLY A C 1
ATOM 1373 O O . GLY A 1 176 ? 1.674 0.412 28.609 1.00 70.62 176 GLY A O 1
ATOM 1374 N N . ARG A 1 177 ? 3.018 0.280 30.388 1.00 58.22 177 ARG A N 1
ATOM 1375 C CA . ARG A 1 177 ? 2.809 1.672 30.869 1.00 58.22 177 ARG A CA 1
ATOM 1376 C C . ARG A 1 177 ? 3.169 2.787 29.874 1.00 58.22 177 ARG A C 1
ATOM 1378 O O . ARG A 1 177 ? 2.818 3.937 30.100 1.00 58.22 177 ARG A O 1
ATOM 1385 N N . ARG A 1 178 ? 3.890 2.481 28.792 1.00 61.31 178 ARG A N 1
ATOM 1386 C CA . ARG A 1 178 ? 4.211 3.426 27.709 1.00 61.31 178 ARG A CA 1
ATOM 1387 C C . ARG A 1 178 ? 3.363 3.094 26.481 1.00 61.31 178 ARG A C 1
ATOM 1389 O O . ARG A 1 178 ? 3.915 2.787 25.426 1.00 61.31 178 ARG A O 1
ATOM 1396 N N . ASN A 1 179 ? 2.039 3.092 26.623 1.00 60.41 179 ASN A N 1
ATOM 1397 C CA . ASN A 1 179 ? 1.153 2.807 25.498 1.00 60.41 179 ASN A CA 1
ATOM 1398 C C . ASN A 1 179 ? 1.215 3.950 24.487 1.00 60.41 179 ASN A C 1
ATOM 1400 O O . ASN A 1 179 ? 0.680 5.038 24.696 1.00 60.41 179 ASN A O 1
ATOM 1404 N N . ARG A 1 180 ? 1.918 3.694 23.383 1.00 66.75 180 ARG A N 1
ATOM 1405 C CA . ARG A 1 180 ? 1.916 4.563 22.209 1.00 66.75 180 ARG A CA 1
ATOM 1406 C C . ARG A 1 180 ? 0.526 4.512 21.577 1.00 66.75 180 ARG A C 1
ATOM 1408 O O . ARG A 1 180 ? -0.122 3.469 21.576 1.00 66.75 180 ARG A O 1
ATOM 1415 N N . ALA A 1 181 ? 0.085 5.644 21.038 1.00 79.44 181 ALA A N 1
ATOM 1416 C CA . ALA A 1 181 ? -1.141 5.718 20.258 1.00 79.44 181 ALA A CA 1
ATOM 1417 C C . ALA A 1 181 ? -1.129 4.655 19.145 1.00 79.44 181 ALA A C 1
ATOM 1419 O O . ALA A 1 181 ? -0.121 4.493 18.453 1.00 79.44 181 ALA A O 1
ATOM 1420 N N . ARG A 1 182 ? -2.241 3.930 18.982 1.00 86.12 182 ARG A N 1
ATOM 1421 C CA . ARG A 1 182 ? -2.407 2.960 17.897 1.00 86.12 182 ARG A CA 1
ATOM 1422 C C . ARG A 1 182 ? -2.397 3.688 16.557 1.00 86.12 182 ARG A C 1
ATOM 1424 O O . ARG A 1 182 ? -3.100 4.686 16.394 1.00 86.12 182 ARG A O 1
ATOM 1431 N N . VAL A 1 183 ? -1.641 3.186 15.586 1.00 86.75 183 VAL A N 1
ATOM 1432 C CA . VAL A 1 183 ? -1.511 3.827 14.274 1.00 86.75 183 VAL A CA 1
ATOM 1433 C C . VAL A 1 183 ? -2.008 2.875 13.193 1.00 86.75 183 VAL A C 1
ATOM 1435 O O . VAL A 1 183 ? -1.292 1.974 12.772 1.00 86.75 183 VAL A O 1
ATOM 1438 N N . THR A 1 184 ? -3.236 3.095 12.727 1.00 90.50 184 THR A N 1
ATOM 1439 C CA . THR A 1 184 ? -3.850 2.326 11.633 1.00 90.50 184 THR A CA 1
ATOM 1440 C C . THR A 1 184 ? -3.820 3.121 10.322 1.00 90.50 184 THR A C 1
ATOM 1442 O O . THR A 1 184 ? -3.727 4.355 10.369 1.00 90.50 184 THR A O 1
ATOM 1445 N N . PRO A 1 185 ? -3.908 2.462 9.148 1.00 91.31 185 PRO A N 1
ATOM 1446 C CA . PRO A 1 185 ? -3.902 3.151 7.853 1.00 91.31 185 PRO A CA 1
ATOM 1447 C C . PRO A 1 185 ? -4.963 4.256 7.761 1.00 91.31 185 PRO A C 1
ATOM 1449 O O . PRO A 1 185 ? -4.663 5.369 7.326 1.00 91.31 185 PRO A O 1
ATOM 1452 N N . LEU A 1 186 ? -6.175 4.001 8.278 1.00 92.75 186 LEU A N 1
ATOM 1453 C CA . LEU A 1 186 ? -7.239 5.004 8.321 1.00 92.75 186 LEU A CA 1
ATOM 1454 C C . LEU A 1 186 ? -6.869 6.205 9.205 1.00 92.75 186 LEU A C 1
ATOM 1456 O O . LEU A 1 186 ? -7.076 7.341 8.790 1.00 92.75 186 LEU A O 1
ATOM 1460 N N . ARG A 1 187 ? -6.284 5.996 10.395 1.00 92.38 187 ARG A N 1
ATOM 1461 C CA . ARG A 1 187 ? -5.840 7.109 11.260 1.00 92.38 187 ARG A CA 1
ATOM 1462 C C . ARG A 1 187 ? -4.755 7.954 10.592 1.00 92.38 187 ARG A C 1
ATOM 1464 O O . ARG A 1 187 ? -4.809 9.182 10.670 1.00 92.38 187 ARG A O 1
ATOM 1471 N N . LYS A 1 188 ? -3.799 7.315 9.906 1.00 91.62 188 LYS A N 1
ATOM 1472 C CA . LYS A 1 188 ? -2.763 8.016 9.129 1.00 91.62 188 LYS A CA 1
ATOM 1473 C C . LYS A 1 188 ? -3.390 8.863 8.019 1.00 91.62 188 LYS A C 1
ATOM 1475 O O . LYS A 1 188 ? -3.018 10.026 7.874 1.00 91.62 188 LYS A O 1
ATOM 1480 N N . LEU A 1 189 ? -4.371 8.319 7.293 1.00 93.19 189 LEU A N 1
ATOM 1481 C CA . LEU A 1 189 ? -5.116 9.062 6.275 1.00 93.19 189 LEU A CA 1
ATOM 1482 C C . LEU A 1 189 ? -5.903 10.222 6.869 1.00 93.19 189 LEU A C 1
ATOM 1484 O O . LEU A 1 189 ? -5.760 11.336 6.389 1.00 93.19 189 LEU A O 1
ATOM 1488 N N . LEU A 1 190 ? -6.665 10.006 7.938 1.00 92.94 190 LEU A N 1
ATOM 1489 C CA . LEU A 1 190 ? -7.411 11.075 8.603 1.00 92.94 190 LEU A CA 1
ATOM 1490 C C . LEU A 1 190 ? -6.496 12.231 9.006 1.00 92.94 190 LEU A C 1
ATOM 1492 O O . LEU A 1 190 ? -6.831 13.388 8.781 1.00 92.94 190 LEU A O 1
ATOM 1496 N N . SER A 1 191 ? -5.315 11.919 9.541 1.00 90.56 191 SER A N 1
ATOM 1497 C CA . SER A 1 191 ? -4.357 12.934 9.972 1.00 90.56 191 SER A CA 1
ATOM 1498 C C . SER A 1 191 ? -3.669 13.686 8.826 1.00 90.56 191 SER A C 1
ATOM 1500 O O . SER A 1 191 ? -3.173 14.785 9.075 1.00 90.56 191 SER A O 1
ATOM 1502 N N . LYS A 1 192 ? -3.548 13.105 7.626 1.00 91.88 192 LYS A N 1
ATOM 1503 C CA . LYS A 1 192 ? -2.721 13.656 6.533 1.00 91.88 192 LYS A CA 1
ATOM 1504 C C . LYS A 1 192 ? -3.516 14.036 5.286 1.00 91.88 192 LYS A C 1
ATOM 1506 O O . LYS A 1 192 ? -3.259 15.091 4.719 1.00 91.88 192 LYS A O 1
ATOM 1511 N N . PHE A 1 193 ? -4.471 13.203 4.885 1.00 93.69 193 PHE A N 1
ATOM 1512 C CA . PHE A 1 193 ? -5.324 13.349 3.703 1.00 93.69 193 PHE A CA 1
ATOM 1513 C C . PHE A 1 193 ? -6.794 13.056 4.071 1.00 93.69 193 PHE A C 1
ATOM 1515 O O . PHE A 1 193 ? -7.320 11.981 3.753 1.00 93.69 193 PHE A O 1
ATOM 1522 N N . PRO A 1 194 ? -7.474 13.973 4.787 1.00 92.44 194 PRO A N 1
ATOM 1523 C CA . PRO A 1 194 ? -8.852 13.759 5.245 1.00 92.44 194 PRO A CA 1
ATOM 1524 C C . PRO A 1 194 ? -9.849 13.592 4.087 1.00 92.44 194 PRO A C 1
ATOM 1526 O O . PRO A 1 194 ? -10.867 12.913 4.212 1.00 92.44 194 PRO A O 1
ATOM 1529 N N . ASP A 1 195 ? -9.543 14.170 2.934 1.00 91.94 195 ASP A N 1
ATOM 1530 C CA . ASP A 1 195 ? -10.289 14.031 1.691 1.00 91.94 195 ASP A CA 1
ATOM 1531 C C . ASP A 1 195 ? -10.176 12.627 1.078 1.00 91.94 195 ASP A C 1
ATOM 1533 O O . ASP A 1 195 ? -11.186 12.059 0.664 1.00 91.94 195 ASP A O 1
ATOM 1537 N N . VAL A 1 196 ? -8.986 12.019 1.091 1.00 94.12 196 VAL A N 1
ATOM 1538 C CA . VAL A 1 196 ? -8.803 10.613 0.692 1.00 94.12 196 VAL A CA 1
ATOM 1539 C C . VAL A 1 196 ? -9.479 9.685 1.706 1.00 94.12 196 VAL A C 1
ATOM 1541 O O . VAL A 1 196 ? -10.165 8.741 1.316 1.00 94.12 196 VAL A O 1
ATOM 1544 N N . ALA A 1 197 ? -9.382 9.985 3.007 1.00 93.50 197 ALA A N 1
ATOM 1545 C CA . ALA A 1 197 ? -10.086 9.234 4.050 1.00 93.50 197 ALA A CA 1
ATOM 1546 C C . ALA A 1 197 ? -11.613 9.246 3.849 1.00 93.50 197 ALA A C 1
ATOM 1548 O O . ALA A 1 197 ? -12.272 8.225 4.037 1.00 93.50 197 ALA A O 1
ATOM 1549 N N . LYS A 1 198 ? -12.185 10.371 3.401 1.00 92.44 198 LYS A N 1
ATOM 1550 C CA . LYS A 1 198 ? -13.614 10.472 3.065 1.00 92.44 198 LYS A CA 1
ATOM 1551 C C . LYS A 1 198 ? -14.022 9.489 1.964 1.00 92.44 198 LYS A C 1
ATOM 1553 O O . LYS A 1 198 ? -15.104 8.913 2.044 1.00 92.44 198 LYS A O 1
ATOM 1558 N N . ILE A 1 199 ? -13.172 9.274 0.960 1.00 92.94 199 ILE A N 1
ATOM 1559 C CA . ILE A 1 199 ? -13.432 8.308 -0.119 1.00 92.94 199 ILE A CA 1
ATOM 1560 C C . ILE A 1 199 ? -13.459 6.884 0.440 1.00 92.94 199 ILE A C 1
ATOM 1562 O O . ILE A 1 199 ? -14.365 6.123 0.110 1.00 92.94 199 ILE A O 1
ATOM 1566 N N . VAL A 1 200 ? -12.519 6.544 1.329 1.00 93.38 200 VAL A N 1
ATOM 1567 C CA . VAL A 1 200 ? -12.495 5.241 2.019 1.00 93.38 200 VAL A CA 1
ATOM 1568 C C . VAL A 1 200 ? -13.795 5.013 2.788 1.00 93.38 200 VAL A C 1
ATOM 1570 O O . VAL A 1 200 ? -14.432 3.982 2.615 1.00 93.38 200 VAL A O 1
ATOM 1573 N N . LEU A 1 201 ? -14.226 5.991 3.588 1.00 91.94 201 LEU A N 1
ATOM 1574 C CA . LEU A 1 201 ? -15.456 5.882 4.377 1.00 91.94 201 LEU A CA 1
ATOM 1575 C C . LEU A 1 201 ? -16.701 5.780 3.495 1.00 91.94 201 LEU A C 1
ATOM 1577 O O . LEU A 1 201 ? -17.606 5.019 3.814 1.00 91.94 201 LEU A O 1
ATOM 1581 N N . LYS A 1 202 ? -16.736 6.490 2.360 1.00 91.56 202 LYS A N 1
ATOM 1582 C CA . LYS A 1 202 ? -17.826 6.362 1.385 1.00 91.56 202 LYS A CA 1
ATOM 1583 C C . LYS A 1 202 ? -17.896 4.947 0.800 1.00 91.56 202 LYS A C 1
ATOM 1585 O O . LYS A 1 202 ? -18.988 4.439 0.602 1.00 91.56 202 LYS A O 1
ATOM 1590 N N . LYS A 1 203 ? -16.751 4.297 0.562 1.00 91.19 203 LYS A N 1
ATOM 1591 C CA . LYS A 1 203 ? -16.692 2.897 0.099 1.00 91.19 203 LYS A CA 1
ATOM 1592 C C . LYS A 1 203 ? -17.151 1.874 1.149 1.00 91.19 203 LYS A C 1
ATOM 1594 O O . LYS A 1 203 ? -17.350 0.715 0.799 1.00 91.19 203 LYS A O 1
ATOM 1599 N N . CYS A 1 204 ? -17.291 2.275 2.412 1.00 90.50 204 CYS A N 1
ATOM 1600 C CA . CYS A 1 204 ? -17.847 1.442 3.481 1.00 90.50 204 CYS A CA 1
ATOM 1601 C C . CYS A 1 204 ? -19.377 1.543 3.597 1.00 90.50 204 CYS A C 1
ATOM 1603 O O . CYS A 1 204 ? -19.948 0.948 4.509 1.00 90.50 204 CYS A O 1
ATOM 1605 N N . ILE A 1 205 ? -20.029 2.306 2.716 1.00 90.69 205 ILE A N 1
ATOM 1606 C CA . ILE A 1 205 ? -21.484 2.432 2.649 1.00 90.69 205 ILE A CA 1
ATOM 1607 C C . ILE A 1 205 ? -21.947 1.662 1.415 1.00 90.69 205 ILE A C 1
ATOM 1609 O O . ILE A 1 205 ? -21.516 1.962 0.301 1.00 90.69 205 ILE A O 1
ATOM 1613 N N . ASP A 1 206 ? -22.793 0.664 1.630 1.00 85.50 206 ASP A N 1
ATOM 1614 C CA . ASP A 1 206 ? -23.488 -0.055 0.572 1.00 85.50 206 ASP A CA 1
ATOM 1615 C C . ASP A 1 206 ? -24.954 0.372 0.603 1.00 85.50 206 ASP A C 1
ATOM 1617 O O . ASP A 1 206 ? -25.692 0.013 1.519 1.00 85.50 206 ASP A O 1
ATOM 1621 N N . ASP A 1 207 ? -25.364 1.191 -0.364 1.00 77.75 207 ASP A N 1
ATOM 1622 C CA . ASP A 1 207 ? -26.710 1.770 -0.402 1.00 77.75 207 ASP A CA 1
ATOM 1623 C C . ASP A 1 207 ? -27.793 0.746 -0.801 1.00 77.75 207 ASP A C 1
ATOM 1625 O O . ASP A 1 207 ? -28.946 1.139 -0.967 1.00 77.75 207 ASP A O 1
ATOM 1629 N N . GLY A 1 208 ? -27.441 -0.545 -0.958 1.00 65.06 208 GLY A N 1
ATOM 1630 C CA . GLY A 1 208 ? -28.374 -1.676 -1.082 1.00 65.06 208 GLY A CA 1
ATOM 1631 C C . GLY A 1 208 ? -29.460 -1.480 -2.135 1.00 65.06 208 GLY A C 1
ATOM 1632 O O . GLY A 1 208 ? -30.553 -2.030 -2.016 1.00 65.06 208 GLY A O 1
ATOM 1633 N N . ASN A 1 209 ? -29.168 -0.654 -3.141 1.00 60.91 209 ASN A N 1
ATOM 1634 C CA . ASN A 1 209 ? -30.116 -0.189 -4.137 1.00 60.91 209 ASN A CA 1
ATOM 1635 C C . ASN A 1 209 ? -30.288 -1.287 -5.193 1.00 60.91 209 ASN A C 1
ATOM 1637 O O . ASN A 1 209 ? -29.933 -1.136 -6.360 1.00 60.91 209 ASN A O 1
ATOM 1641 N N . ASP A 1 210 ? -30.784 -2.437 -4.745 1.00 59.31 210 ASP A N 1
ATOM 1642 C CA . ASP A 1 210 ? -31.334 -3.449 -5.618 1.00 59.31 210 ASP A CA 1
ATOM 1643 C C . ASP A 1 210 ? -32.568 -2.827 -6.264 1.00 59.31 210 ASP A C 1
ATOM 1645 O O . ASP A 1 210 ? -33.586 -2.615 -5.606 1.00 59.31 210 ASP A O 1
ATOM 1649 N N . GLU A 1 211 ? -32.505 -2.574 -7.574 1.00 59.78 211 GLU A N 1
ATOM 1650 C CA . GLU A 1 211 ? -33.593 -2.017 -8.404 1.00 59.78 211 GLU A CA 1
ATOM 1651 C C . GLU A 1 211 ? -34.922 -2.812 -8.326 1.00 59.78 211 GLU A C 1
ATOM 1653 O O . GLU A 1 211 ? -35.899 -2.477 -8.990 1.00 59.78 211 GLU A O 1
ATOM 1658 N N . LYS A 1 212 ? -34.961 -3.896 -7.543 1.00 63.38 212 LYS A N 1
ATOM 1659 C CA . LYS A 1 212 ? -36.062 -4.849 -7.393 1.00 63.38 212 LYS A CA 1
ATOM 1660 C C . LYS A 1 212 ? -36.736 -4.828 -6.014 1.00 63.38 212 LYS A C 1
ATOM 1662 O O . LYS A 1 212 ? -37.686 -5.585 -5.830 1.00 63.38 212 LYS A O 1
ATOM 1667 N N . SER A 1 213 ? -36.261 -4.027 -5.058 1.00 62.88 213 SER A N 1
ATOM 1668 C CA . SER A 1 213 ? -36.823 -3.946 -3.701 1.00 62.88 213 SER A CA 1
ATOM 1669 C C . SER A 1 213 ? -37.486 -2.589 -3.454 1.00 62.88 213 SER A C 1
ATOM 1671 O O . SER A 1 213 ? -36.841 -1.553 -3.582 1.00 62.88 213 SER A O 1
ATOM 1673 N N . ASP A 1 214 ? -38.749 -2.588 -3.015 1.00 72.00 214 ASP A N 1
ATOM 1674 C CA . ASP A 1 214 ? -39.451 -1.375 -2.550 1.00 72.00 214 ASP A CA 1
ATOM 1675 C C . ASP A 1 214 ? -38.935 -0.873 -1.182 1.00 72.00 214 ASP A C 1
ATOM 1677 O O . ASP A 1 214 ? -39.373 0.161 -0.673 1.00 72.00 214 ASP A O 1
ATOM 1681 N N . LEU A 1 215 ? -38.013 -1.610 -0.555 1.00 73.38 215 LEU A N 1
ATOM 1682 C CA . LEU A 1 215 ? -37.399 -1.264 0.721 1.00 73.38 215 LEU A CA 1
ATOM 1683 C C . LEU A 1 215 ? -35.991 -0.720 0.485 1.00 73.38 215 LEU A C 1
ATOM 1685 O O . LEU A 1 215 ? -35.095 -1.459 0.081 1.00 73.38 215 LEU A O 1
ATOM 1689 N N . TYR A 1 216 ? -35.803 0.561 0.801 1.00 77.44 216 TYR A N 1
ATOM 1690 C CA . TYR A 1 216 ? -34.484 1.179 0.893 1.00 77.44 216 TYR A CA 1
ATOM 1691 C C . TYR A 1 216 ? -33.740 0.620 2.111 1.00 77.44 216 TYR A C 1
ATOM 1693 O O . TYR A 1 216 ? -34.179 0.801 3.251 1.00 77.44 216 TYR A O 1
ATOM 1701 N N . SER A 1 217 ? -32.601 -0.032 1.885 1.00 81.62 217 SER A N 1
ATOM 1702 C CA . SER A 1 217 ? -31.705 -0.493 2.946 1.00 81.62 217 SER A CA 1
ATOM 1703 C C . SER A 1 217 ? -30.279 -0.062 2.640 1.00 81.62 217 SER A C 1
ATOM 1705 O O . SER A 1 217 ? -29.765 -0.403 1.584 1.00 81.62 217 SER A O 1
ATOM 1707 N N . ALA A 1 218 ? -29.632 0.634 3.573 1.00 82.88 218 ALA A N 1
ATOM 1708 C CA . ALA A 1 218 ? -28.211 0.953 3.490 1.00 82.88 218 ALA A CA 1
ATOM 1709 C C . ALA A 1 218 ? -27.444 0.174 4.566 1.00 82.88 218 ALA A C 1
ATOM 1711 O O . ALA A 1 218 ? -27.828 0.178 5.740 1.00 82.88 218 ALA A O 1
ATOM 1712 N N . VAL A 1 219 ? -26.361 -0.490 4.170 1.00 86.69 219 VAL A N 1
ATOM 1713 C CA . VAL A 1 219 ? -25.467 -1.242 5.052 1.00 86.69 219 VAL A CA 1
ATOM 1714 C C . VAL A 1 219 ? -24.208 -0.419 5.300 1.00 86.69 219 VAL A C 1
ATOM 1716 O O . VAL A 1 219 ? -23.530 0.020 4.372 1.00 86.69 219 VAL A O 1
ATOM 1719 N N . TYR A 1 220 ? -23.883 -0.222 6.576 1.00 87.69 220 TYR A N 1
ATOM 1720 C CA . TYR A 1 220 ? -22.718 0.544 7.009 1.00 87.69 220 TYR A CA 1
ATOM 1721 C C . TYR A 1 220 ? -21.668 -0.388 7.617 1.00 87.69 220 TYR A C 1
ATOM 1723 O O . TYR A 1 220 ? -21.921 -1.050 8.623 1.00 87.69 220 TYR A O 1
ATOM 1731 N N . ASP A 1 221 ? -20.475 -0.412 7.025 1.00 87.56 221 ASP A N 1
ATOM 1732 C CA . ASP A 1 221 ? -19.325 -1.164 7.528 1.00 87.56 221 ASP A CA 1
ATOM 1733 C C . ASP A 1 221 ? -18.460 -0.281 8.443 1.00 87.56 221 ASP A C 1
ATOM 1735 O O . ASP A 1 221 ? -17.704 0.587 7.994 1.00 87.56 221 ASP A O 1
ATOM 1739 N N . PHE A 1 222 ? -18.559 -0.516 9.751 1.00 86.62 222 PHE A N 1
ATOM 1740 C CA . PHE A 1 222 ? -17.803 0.221 10.766 1.00 86.62 222 PHE A CA 1
ATOM 1741 C C . PHE A 1 222 ? -16.447 -0.412 11.117 1.00 86.62 222 PHE A C 1
ATOM 1743 O O . PHE A 1 222 ? -15.738 0.115 11.975 1.00 86.62 222 PHE A O 1
ATOM 1750 N N . SER A 1 223 ? -16.034 -1.490 10.442 1.00 86.31 223 SER A N 1
ATOM 1751 C CA . SER A 1 223 ? -14.819 -2.252 10.785 1.00 86.31 223 SER A CA 1
ATOM 1752 C C . SER A 1 223 ? -13.530 -1.423 10.807 1.00 86.31 223 SER A C 1
ATOM 1754 O O . SER A 1 223 ? -12.621 -1.712 11.581 1.00 86.31 223 SER A O 1
ATOM 1756 N N . LEU A 1 224 ? -13.438 -0.375 9.982 1.00 87.69 224 LEU A N 1
ATOM 1757 C CA . LEU A 1 224 ? -12.250 0.482 9.914 1.00 87.69 224 LEU A CA 1
ATOM 1758 C C . LEU A 1 224 ? -12.193 1.550 11.016 1.00 87.69 224 LEU A C 1
ATOM 1760 O O . LEU A 1 224 ? -11.113 2.073 11.291 1.00 87.69 224 LEU A O 1
ATOM 1764 N N . ILE A 1 225 ? -13.338 1.912 11.603 1.00 88.12 225 ILE A N 1
ATOM 1765 C CA . ILE A 1 225 ? -13.422 2.931 12.662 1.00 88.12 225 ILE A CA 1
ATOM 1766 C C . ILE A 1 225 ? -13.542 2.321 14.060 1.00 88.12 225 ILE A C 1
ATOM 1768 O O . ILE A 1 225 ? -13.139 2.971 15.022 1.00 88.12 225 ILE A O 1
ATOM 1772 N N . ASP A 1 226 ? -14.069 1.101 14.172 1.00 84.88 226 ASP A N 1
ATOM 1773 C CA . ASP A 1 226 ? -14.174 0.361 15.428 1.00 84.88 226 ASP A CA 1
ATOM 1774 C C . ASP A 1 226 ? -12.917 -0.484 15.680 1.00 84.88 226 ASP A C 1
ATOM 1776 O O . ASP A 1 226 ? -12.908 -1.714 15.651 1.00 84.88 226 ASP A O 1
ATOM 1780 N N . ASP A 1 227 ? -11.807 0.219 15.891 1.00 85.38 227 ASP A N 1
ATOM 1781 C CA . ASP A 1 227 ? -10.477 -0.357 16.073 1.00 85.38 227 ASP A CA 1
ATOM 1782 C C . ASP A 1 227 ? -9.906 -0.054 17.473 1.00 85.38 227 ASP A C 1
ATOM 1784 O O . ASP A 1 227 ? -8.691 0.080 17.679 1.00 85.38 227 ASP A O 1
ATOM 1788 N N . THR A 1 228 ? -10.801 0.063 18.456 1.00 88.75 228 THR A N 1
ATOM 1789 C CA . THR A 1 228 ? -10.455 0.300 19.865 1.00 88.75 228 THR A CA 1
ATOM 1790 C C . THR A 1 228 ? -9.943 -0.970 20.540 1.00 88.75 228 THR A C 1
ATOM 1792 O O . THR A 1 228 ? -8.947 -0.928 21.269 1.00 88.75 228 THR A O 1
ATOM 1795 N N . TYR A 1 229 ? -10.602 -2.099 20.281 1.00 89.56 229 TYR A N 1
ATOM 1796 C CA . TYR A 1 229 ? -10.279 -3.388 20.884 1.00 89.56 229 TYR A CA 1
ATOM 1797 C C . TYR A 1 229 ? -9.395 -4.238 19.969 1.00 89.56 229 TYR A C 1
ATOM 1799 O O . TYR A 1 229 ? -9.433 -4.130 18.744 1.00 89.56 229 TYR A O 1
ATOM 1807 N N . MET A 1 230 ? -8.568 -5.080 20.582 1.00 90.88 230 MET A N 1
ATOM 1808 C CA . MET A 1 230 ? -7.638 -5.988 19.919 1.00 90.88 230 MET A CA 1
ATOM 1809 C C . MET A 1 230 ? -7.573 -7.308 20.687 1.00 90.88 230 MET A C 1
ATOM 1811 O O . MET A 1 230 ? -7.837 -7.358 21.894 1.00 90.88 230 MET A O 1
ATOM 1815 N N . MET A 1 231 ? -7.181 -8.377 19.997 1.00 91.38 231 MET A N 1
ATOM 1816 C CA . MET A 1 231 ? -6.968 -9.673 20.636 1.00 91.38 231 MET A CA 1
ATOM 1817 C C . MET A 1 231 ? -5.548 -9.774 21.200 1.00 91.38 231 MET A C 1
ATOM 1819 O O . MET A 1 231 ? -4.593 -9.429 20.498 1.00 91.38 231 MET A O 1
ATOM 1823 N N . PRO A 1 232 ? -5.372 -10.248 22.445 1.00 90.62 232 PRO A N 1
ATOM 1824 C CA . PRO A 1 232 ? -4.052 -10.546 22.967 1.00 90.62 232 PRO A CA 1
ATOM 1825 C C . PRO A 1 232 ? -3.448 -11.780 22.288 1.00 90.62 232 PRO A C 1
ATOM 1827 O O . PRO A 1 232 ? -4.147 -12.719 21.917 1.00 90.62 232 PRO A O 1
ATOM 1830 N N . SER A 1 233 ? -2.126 -11.765 22.163 1.00 90.56 233 SER A N 1
ATOM 1831 C CA . SER A 1 233 ? -1.286 -12.927 21.875 1.00 90.56 233 SER A CA 1
ATOM 1832 C C . SER A 1 233 ? -1.405 -13.967 22.996 1.00 90.56 233 SER A C 1
ATOM 1834 O O . SER A 1 233 ? -1.795 -13.630 24.115 1.00 90.56 233 SER A O 1
ATOM 1836 N N . GLU A 1 234 ? -1.031 -15.217 22.720 1.00 87.12 234 GLU A N 1
ATOM 1837 C CA . GLU A 1 234 ? -1.084 -16.327 23.687 1.00 87.12 234 GLU A CA 1
ATOM 1838 C C . GLU A 1 234 ? -0.307 -16.029 24.979 1.00 87.12 234 GLU A C 1
ATOM 1840 O O . GLU A 1 234 ? -0.727 -16.397 26.072 1.00 87.12 234 GLU A O 1
ATOM 1845 N N . ASP A 1 235 ? 0.802 -15.294 24.867 1.00 86.38 235 ASP A N 1
ATOM 1846 C CA . ASP A 1 235 ? 1.624 -14.854 25.998 1.00 86.38 235 ASP A CA 1
ATOM 1847 C C . ASP A 1 235 ? 1.044 -13.644 26.760 1.00 86.38 235 ASP A C 1
ATOM 1849 O O . ASP A 1 235 ? 1.586 -13.237 27.789 1.00 86.38 235 ASP A O 1
ATOM 1853 N N . GLY A 1 236 ? -0.033 -13.033 26.255 1.00 83.75 236 GLY A N 1
ATOM 1854 C CA . GLY A 1 236 ? -0.722 -11.882 26.844 1.00 83.75 236 GLY A CA 1
ATOM 1855 C C . GLY A 1 236 ? 0.057 -10.562 26.811 1.00 83.75 236 GLY A C 1
ATOM 1856 O O . GLY A 1 236 ? -0.426 -9.558 27.338 1.00 83.75 236 GLY A O 1
ATOM 1857 N N . ARG A 1 237 ? 1.255 -10.534 26.211 1.00 85.56 237 ARG A N 1
ATOM 1858 C CA . ARG A 1 237 ? 2.155 -9.360 26.210 1.00 85.56 237 ARG A CA 1
ATOM 1859 C C . ARG A 1 237 ? 1.972 -8.453 24.997 1.00 85.56 237 ARG A C 1
ATOM 1861 O O . ARG A 1 237 ? 2.441 -7.315 24.997 1.00 85.56 237 ARG A O 1
ATOM 1868 N N . ARG A 1 238 ? 1.329 -8.963 23.950 1.00 88.75 238 ARG A N 1
ATOM 1869 C CA . ARG A 1 238 ? 1.117 -8.287 22.666 1.00 88.75 238 ARG A CA 1
ATOM 1870 C C . ARG A 1 238 ? -0.362 -8.284 22.330 1.00 88.75 238 ARG A C 1
ATOM 1872 O O . ARG A 1 238 ? -1.045 -9.257 22.618 1.00 88.75 238 ARG A O 1
ATOM 1879 N N . LEU A 1 239 ? -0.829 -7.223 21.695 1.00 88.00 239 LEU A N 1
ATOM 1880 C CA . LEU A 1 239 ? -2.138 -7.127 21.066 1.00 88.00 239 LEU A CA 1
ATOM 1881 C C . LEU A 1 239 ? -1.944 -7.169 19.553 1.00 88.00 239 LEU A C 1
ATOM 1883 O O . LEU A 1 239 ? -1.074 -6.473 19.027 1.00 88.00 239 LEU A O 1
ATOM 1887 N N . ILE A 1 240 ? -2.734 -7.994 18.874 1.00 86.81 240 ILE A N 1
ATOM 1888 C CA . ILE A 1 240 ? -2.597 -8.297 17.448 1.00 86.81 240 ILE A CA 1
ATOM 1889 C C . ILE A 1 240 ? -3.754 -7.642 16.690 1.00 86.81 240 ILE A C 1
ATOM 1891 O O . ILE A 1 240 ? -4.920 -7.877 17.014 1.00 86.81 240 ILE A O 1
ATOM 1895 N N . GLY A 1 241 ? -3.428 -6.803 15.703 1.00 82.88 241 GLY A N 1
ATOM 1896 C CA . GLY A 1 241 ? -4.402 -6.072 14.887 1.00 82.88 241 GLY A CA 1
ATOM 1897 C C . GLY A 1 241 ? -5.045 -6.893 13.770 1.00 82.88 241 GLY A C 1
ATOM 1898 O O . GLY A 1 241 ? -6.150 -6.562 13.353 1.00 82.88 241 GLY A O 1
ATOM 1899 N N . ASP A 1 242 ? -4.396 -7.975 13.334 1.00 79.62 242 ASP A N 1
ATOM 1900 C CA . ASP A 1 242 ? -4.838 -8.835 12.225 1.00 79.62 242 ASP A CA 1
ATOM 1901 C C . ASP A 1 242 ? -6.116 -9.630 12.538 1.00 79.62 242 ASP A C 1
ATOM 1903 O O . ASP A 1 242 ? -6.773 -10.138 11.629 1.00 79.62 242 ASP A O 1
ATOM 1907 N N . CYS A 1 243 ? -6.463 -9.777 13.819 1.00 80.25 243 CYS A N 1
ATOM 1908 C CA . CYS A 1 243 ? -7.579 -10.597 14.273 1.00 80.25 243 CYS A CA 1
ATOM 1909 C C . CYS A 1 243 ? -8.755 -9.721 14.699 1.00 80.25 243 CYS A C 1
ATOM 1911 O O . CYS A 1 243 ? -8.617 -8.895 15.602 1.00 80.25 243 CYS A O 1
ATOM 1913 N N . SER A 1 244 ? -9.940 -9.967 14.127 1.00 85.69 244 SER A N 1
ATOM 1914 C CA . SER A 1 244 ? -11.158 -9.296 14.591 1.00 85.69 244 SER A CA 1
ATOM 1915 C C . SER A 1 244 ? -11.425 -9.638 16.065 1.00 85.69 244 SER A C 1
ATOM 1917 O O . SER A 1 244 ? -11.503 -10.832 16.402 1.00 85.69 244 SER A O 1
ATOM 1919 N N . PRO A 1 245 ? -11.602 -8.631 16.940 1.00 88.00 245 PRO A N 1
ATOM 1920 C CA . PRO A 1 245 ? -11.965 -8.838 18.336 1.00 88.00 245 PRO A CA 1
ATOM 1921 C C . PRO A 1 245 ? -13.453 -9.175 18.506 1.00 88.00 245 PRO A C 1
ATOM 1923 O O . PRO A 1 245 ? -13.874 -9.456 19.622 1.00 88.00 245 PRO A O 1
ATOM 1926 N N . TYR A 1 246 ? -14.241 -9.181 17.428 1.00 88.75 246 TYR A N 1
ATOM 1927 C CA . TYR A 1 246 ? -15.674 -9.455 17.451 1.00 88.75 246 TYR A CA 1
ATOM 1928 C C . TYR A 1 246 ? -16.000 -10.833 16.863 1.00 88.75 246 TYR A C 1
ATOM 1930 O O . TYR A 1 246 ? -15.303 -11.346 15.978 1.00 88.75 246 TYR A O 1
ATOM 1938 N N . HIS A 1 247 ? -17.047 -11.453 17.394 1.00 87.81 247 HIS A N 1
ATOM 1939 C CA . HIS A 1 247 ? -17.739 -12.583 16.787 1.00 87.81 247 HIS A CA 1
ATOM 1940 C C . HIS A 1 247 ? -18.608 -12.111 15.608 1.00 87.81 247 HIS A C 1
ATOM 1942 O O . HIS A 1 247 ? -18.835 -10.916 15.434 1.00 87.81 247 HIS A O 1
ATOM 1948 N N . GLU A 1 248 ? -19.109 -13.048 14.801 1.00 85.62 248 GLU A N 1
ATOM 1949 C CA . GLU A 1 248 ? -20.001 -12.736 13.670 1.00 85.62 248 GLU A CA 1
ATOM 1950 C C . GLU A 1 248 ? -21.321 -12.084 14.115 1.00 85.62 248 GLU A C 1
ATOM 1952 O O . GLU A 1 248 ? -21.911 -11.319 13.362 1.00 85.62 248 GLU A O 1
ATOM 1957 N N . ASP A 1 249 ? -21.750 -12.320 15.361 1.00 85.25 249 ASP A N 1
ATOM 1958 C CA . ASP A 1 249 ? -22.914 -11.671 15.980 1.00 85.25 249 ASP A CA 1
ATOM 1959 C C . ASP A 1 249 ? -22.611 -10.259 16.525 1.00 85.25 249 ASP A C 1
ATOM 1961 O O . ASP A 1 249 ? -23.460 -9.644 17.171 1.00 85.25 249 ASP A O 1
ATOM 1965 N N . GLY A 1 250 ? -21.394 -9.750 16.300 1.00 82.12 250 GLY A N 1
ATOM 1966 C CA . GLY A 1 250 ? -20.935 -8.439 16.753 1.00 82.12 250 GLY A CA 1
ATOM 1967 C C . GLY A 1 250 ? -20.530 -8.382 18.226 1.00 82.12 250 GLY A C 1
ATOM 1968 O O . GLY A 1 250 ? -20.123 -7.323 18.705 1.00 82.12 250 GLY A O 1
ATOM 1969 N N . LYS A 1 251 ? -20.600 -9.490 18.976 1.00 88.19 251 LYS A N 1
ATOM 1970 C CA . LYS A 1 251 ? -20.174 -9.492 20.381 1.00 88.19 251 LYS A CA 1
ATOM 1971 C C . LYS A 1 251 ? -18.663 -9.531 20.505 1.00 88.19 251 LYS A C 1
ATOM 1973 O O . LYS A 1 251 ? -17.970 -10.221 19.758 1.00 88.19 251 LYS A O 1
ATOM 1978 N N . LEU A 1 252 ? -18.153 -8.818 21.503 1.00 90.25 252 LEU A N 1
ATOM 1979 C CA . LEU A 1 252 ? -16.732 -8.801 21.817 1.00 90.25 252 LEU A CA 1
ATOM 1980 C C . LEU A 1 252 ? -16.280 -10.182 22.317 1.00 90.25 252 LEU A C 1
ATOM 1982 O O . LEU A 1 252 ? -16.898 -10.765 23.209 1.00 90.25 252 LEU A O 1
ATOM 1986 N N . LYS A 1 253 ? -15.188 -10.696 21.750 1.00 91.88 253 LYS A N 1
ATOM 1987 C CA . LYS A 1 253 ? -14.570 -11.962 22.148 1.00 91.88 253 LYS A CA 1
ATOM 1988 C C . LYS A 1 253 ? -14.010 -11.874 23.562 1.00 91.88 253 LYS A C 1
ATOM 1990 O O . LYS A 1 253 ? -13.456 -10.854 23.982 1.00 91.88 253 LYS A O 1
ATOM 1995 N N . ASN A 1 254 ? -14.072 -12.996 24.273 1.00 90.00 254 ASN A N 1
ATOM 1996 C CA . ASN A 1 254 ? -13.470 -13.113 25.596 1.00 90.00 254 ASN A CA 1
ATOM 1997 C C . ASN A 1 254 ? -11.965 -12.818 25.539 1.00 90.00 254 ASN A C 1
ATOM 1999 O O . ASN A 1 254 ? -11.236 -13.374 24.721 1.00 90.00 254 ASN A O 1
ATOM 2003 N N . GLY A 1 255 ? -11.506 -11.948 26.439 1.00 87.62 255 GLY A N 1
ATOM 2004 C CA . GLY A 1 255 ? -10.099 -11.566 26.538 1.00 87.62 255 GLY A CA 1
ATOM 2005 C C . GLY A 1 255 ? -9.664 -10.439 25.601 1.00 87.62 255 GLY A C 1
ATOM 2006 O O . GLY A 1 255 ? -8.514 -10.019 25.711 1.00 87.62 255 GLY A O 1
ATOM 2007 N N . ALA A 1 256 ? -10.542 -9.910 24.739 1.00 90.62 256 ALA A N 1
ATOM 2008 C CA . ALA A 1 256 ? -10.246 -8.701 23.975 1.00 90.62 256 ALA A CA 1
ATOM 2009 C C . ALA A 1 256 ? -9.942 -7.523 24.917 1.00 90.62 256 ALA A C 1
ATOM 2011 O O . ALA A 1 256 ? -10.579 -7.350 25.959 1.00 90.62 256 ALA A O 1
ATOM 2012 N N . ARG A 1 257 ? -8.949 -6.709 24.556 1.00 89.19 257 ARG A N 1
ATOM 2013 C CA . ARG A 1 257 ? -8.496 -5.564 25.357 1.00 89.19 257 ARG A CA 1
ATOM 2014 C C . ARG A 1 257 ? -8.383 -4.326 24.489 1.00 89.19 257 ARG A C 1
ATOM 2016 O O . ARG A 1 257 ? -8.088 -4.426 23.301 1.00 89.19 257 ARG A O 1
ATOM 2023 N N . ALA A 1 258 ? -8.605 -3.160 25.087 1.00 89.19 258 ALA A N 1
ATOM 2024 C CA . ALA A 1 258 ? -8.298 -1.902 24.422 1.00 89.19 258 ALA A CA 1
ATOM 2025 C C . ALA A 1 258 ? -6.789 -1.810 24.154 1.00 89.19 258 ALA A C 1
ATOM 2027 O O . ALA A 1 258 ? -5.983 -2.317 24.938 1.00 89.19 258 ALA A O 1
ATOM 2028 N N . TYR A 1 259 ? -6.401 -1.125 23.076 1.00 87.62 259 TYR A N 1
ATOM 2029 C CA . TYR A 1 259 ? -4.981 -0.934 22.756 1.00 87.62 259 TYR A CA 1
ATOM 2030 C C . TYR A 1 259 ? -4.225 -0.099 23.802 1.00 87.62 259 TYR A C 1
ATOM 2032 O O . TYR A 1 259 ? -2.995 -0.084 23.804 1.00 87.62 259 TYR A O 1
ATOM 2040 N N . SER A 1 260 ? -4.943 0.614 24.677 1.00 87.56 260 SER A N 1
ATOM 2041 C CA . SER A 1 260 ? -4.366 1.309 25.820 1.00 87.56 260 SER A CA 1
ATOM 2042 C C . SER A 1 260 ? -5.277 1.274 27.046 1.00 87.56 260 SER A C 1
ATOM 2044 O O . SER A 1 260 ? -6.493 1.374 26.917 1.00 87.56 260 SER A O 1
ATOM 2046 N N . GLU A 1 261 ? -4.679 1.173 28.237 1.00 85.75 261 GLU A N 1
ATOM 2047 C CA . GLU A 1 261 ? -5.365 1.348 29.529 1.00 85.75 261 GLU A CA 1
ATOM 2048 C C . GLU A 1 261 ? -5.667 2.824 29.836 1.00 85.75 261 GLU A C 1
ATOM 2050 O O . GLU A 1 261 ? -6.578 3.133 30.600 1.00 85.75 261 GLU A O 1
ATOM 2055 N N . ASP A 1 262 ? -4.913 3.747 29.232 1.00 87.75 262 ASP A N 1
ATOM 2056 C CA . ASP A 1 262 ? -5.156 5.182 29.361 1.00 87.75 262 ASP A CA 1
ATOM 2057 C C . ASP A 1 262 ? -6.305 5.601 28.437 1.00 87.75 262 ASP A C 1
ATOM 2059 O O . ASP A 1 262 ? -6.146 5.688 27.213 1.00 87.75 262 ASP A O 1
ATOM 2063 N N . TYR A 1 263 ? -7.460 5.890 29.040 1.00 86.38 263 TYR A N 1
ATOM 2064 C CA . TYR A 1 263 ? -8.648 6.350 28.329 1.00 86.38 263 TYR A CA 1
ATOM 2065 C C . TYR A 1 263 ? -8.408 7.645 27.544 1.00 86.38 263 TYR A C 1
ATOM 2067 O O . TYR A 1 263 ? -8.965 7.800 26.462 1.00 86.38 263 TYR A O 1
ATOM 2075 N N . GLY A 1 264 ? -7.563 8.560 28.029 1.00 87.25 264 GLY A N 1
ATOM 2076 C CA . GLY A 1 264 ? -7.223 9.787 27.308 1.00 87.25 264 GLY A CA 1
ATOM 2077 C C . GLY A 1 264 ? -6.505 9.486 25.993 1.00 87.25 264 GLY A C 1
ATOM 2078 O O . GLY A 1 264 ? -6.840 10.058 24.955 1.00 87.25 264 GLY A O 1
ATOM 2079 N N . VAL A 1 265 ? -5.583 8.518 26.004 1.00 88.00 265 VAL A N 1
ATOM 2080 C CA . VAL A 1 265 ? -4.900 8.043 24.788 1.00 88.00 265 VAL A CA 1
ATOM 2081 C C . VAL A 1 265 ? -5.879 7.356 23.837 1.00 88.00 265 VAL A C 1
ATOM 2083 O O . VAL A 1 265 ? -5.786 7.548 22.623 1.00 88.00 265 VAL A O 1
ATOM 2086 N N . VAL A 1 266 ? -6.824 6.567 24.356 1.00 88.81 266 VAL A N 1
ATOM 2087 C CA . VAL A 1 266 ? -7.855 5.926 23.525 1.00 88.81 266 VAL A CA 1
ATOM 2088 C C . VAL A 1 266 ? -8.760 6.974 22.882 1.00 88.81 266 VAL A C 1
ATOM 2090 O O . VAL A 1 266 ? -8.908 7.013 21.663 1.00 88.81 266 VAL A O 1
ATOM 2093 N N . TYR A 1 267 ? -9.308 7.869 23.695 1.00 89.88 267 TYR A N 1
ATOM 2094 C CA . TYR A 1 267 ? -10.254 8.891 23.281 1.00 89.88 267 TYR A CA 1
ATOM 2095 C C . TYR A 1 267 ? -9.650 9.871 22.270 1.00 89.88 267 TYR A C 1
ATOM 2097 O O . TYR A 1 267 ? -10.245 10.113 21.220 1.00 89.88 267 TYR A O 1
ATOM 2105 N N . GLU A 1 268 ? -8.456 10.409 22.539 1.00 88.75 268 GLU A N 1
ATOM 2106 C CA . GLU A 1 268 ? -7.851 11.432 21.677 1.00 88.75 268 GLU A CA 1
ATOM 2107 C C . GLU A 1 268 ? -7.304 10.891 20.353 1.00 88.75 268 GLU A C 1
ATOM 2109 O O . GLU A 1 268 ? -7.146 11.654 19.395 1.00 88.75 268 GLU A O 1
ATOM 2114 N N . ASN A 1 269 ? -7.040 9.587 20.287 1.00 90.19 269 ASN A N 1
ATOM 2115 C CA . ASN A 1 269 ? -6.564 8.904 19.088 1.00 90.19 269 ASN A CA 1
ATOM 2116 C C . ASN A 1 269 ? -7.670 8.103 18.374 1.00 90.19 269 ASN A C 1
ATOM 2118 O O . ASN A 1 269 ? -7.417 7.483 17.341 1.00 90.19 269 ASN A O 1
ATOM 2122 N N . HIS A 1 270 ? -8.904 8.120 18.882 1.00 91.31 270 HIS A N 1
ATOM 2123 C CA . HIS A 1 270 ? -10.028 7.443 18.242 1.00 91.31 270 HIS A CA 1
ATOM 2124 C C . HIS A 1 270 ? -10.291 8.026 16.836 1.00 91.31 270 HIS A C 1
ATOM 2126 O O . HIS A 1 270 ? -10.311 9.255 16.698 1.00 91.31 270 HIS A O 1
ATOM 2132 N N . PRO A 1 271 ? -10.559 7.212 15.791 1.00 91.81 271 PRO A N 1
ATOM 2133 C CA . PRO A 1 271 ? -10.772 7.705 14.425 1.00 91.81 271 PRO A CA 1
ATOM 2134 C C . PRO A 1 271 ? -11.823 8.820 14.332 1.00 91.81 271 PRO A C 1
ATOM 2136 O O . PRO A 1 271 ? -11.574 9.853 13.717 1.00 91.81 271 PRO A O 1
ATOM 2139 N N . LEU A 1 272 ? -12.956 8.678 15.029 1.00 91.31 272 LEU A N 1
ATOM 2140 C CA . LEU A 1 272 ? -13.992 9.723 15.088 1.00 91.31 272 LEU A CA 1
ATOM 2141 C C . LEU A 1 272 ? -13.498 11.031 15.727 1.00 91.31 272 LEU A C 1
ATOM 2143 O O . LEU A 1 272 ? -13.855 12.119 15.277 1.00 91.31 272 LEU A O 1
ATOM 2147 N N . LYS A 1 273 ? -12.648 10.959 16.757 1.00 91.00 273 LYS A N 1
ATOM 2148 C CA . LYS A 1 273 ? -12.078 12.155 17.390 1.00 91.00 273 LYS A CA 1
ATOM 2149 C C . LYS A 1 273 ? -11.087 12.847 16.454 1.00 91.00 273 LYS A C 1
ATOM 2151 O O . LYS A 1 273 ? -11.091 14.077 16.364 1.00 91.00 273 LYS A O 1
ATOM 2156 N N . LEU A 1 274 ? -10.292 12.067 15.718 1.00 90.44 274 LEU A N 1
ATOM 2157 C CA . LEU A 1 274 ? -9.396 12.574 14.676 1.00 90.44 274 LEU A CA 1
ATOM 2158 C C . LEU A 1 274 ? -10.174 13.251 13.538 1.00 90.44 274 LEU A C 1
ATOM 2160 O O . LEU A 1 274 ? -9.779 14.332 13.103 1.00 90.44 274 LEU A O 1
ATOM 2164 N N . MET A 1 275 ? -11.312 12.689 13.113 1.00 90.44 275 MET A N 1
ATOM 2165 C CA . MET A 1 275 ? -12.218 13.342 12.155 1.00 9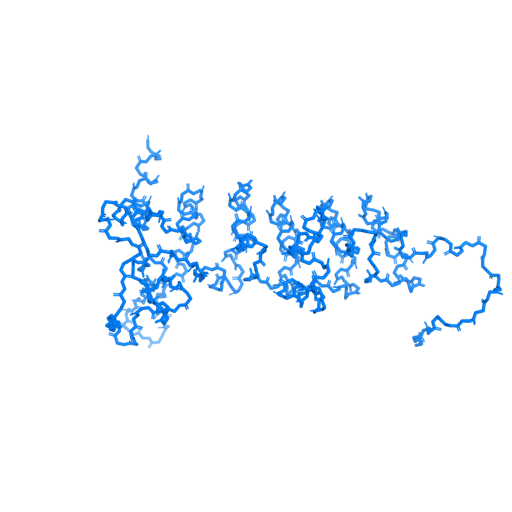0.44 275 MET A CA 1
ATOM 2166 C C . MET A 1 275 ? -12.675 14.708 12.680 1.00 90.44 275 MET A C 1
ATOM 2168 O O . MET A 1 275 ? -12.469 15.726 12.031 1.00 90.44 275 MET A O 1
ATOM 2172 N N . VAL A 1 276 ? -13.219 14.775 13.898 1.00 88.94 276 VAL A N 1
ATOM 2173 C CA . VAL A 1 276 ? -13.701 16.049 14.462 1.00 88.94 276 VAL A CA 1
ATOM 2174 C C . VAL A 1 276 ? -12.593 17.107 14.522 1.00 88.94 276 VAL A C 1
ATOM 2176 O O . VAL A 1 276 ? -12.840 18.271 14.217 1.00 88.94 276 VAL A O 1
ATOM 2179 N N . ARG A 1 277 ? -11.367 16.726 14.897 1.00 86.19 277 ARG A N 1
ATOM 2180 C CA . ARG A 1 277 ? -10.219 17.647 14.955 1.00 86.19 277 ARG A CA 1
ATOM 2181 C C . ARG A 1 277 ? -9.817 18.166 13.578 1.00 86.19 277 ARG A C 1
ATOM 2183 O O . ARG A 1 277 ? -9.608 19.364 13.420 1.00 86.19 277 ARG A O 1
ATOM 2190 N N . THR A 1 278 ? -9.725 17.271 12.602 1.00 82.25 278 THR A N 1
ATOM 2191 C CA . THR A 1 278 ? -9.303 17.610 11.236 1.00 82.25 278 THR A CA 1
ATOM 2192 C C . THR A 1 278 ? -10.321 18.513 10.546 1.00 82.25 278 THR A C 1
ATOM 2194 O O . THR A 1 278 ? -9.924 19.490 9.923 1.00 82.25 278 THR A O 1
ATOM 2197 N N . PHE A 1 279 ? -11.622 18.280 10.744 1.00 70.31 279 PHE A N 1
ATOM 2198 C CA . PHE A 1 279 ? -12.674 19.130 10.178 1.00 70.31 279 PHE A CA 1
ATOM 2199 C C . PHE A 1 279 ? -12.857 20.471 10.904 1.00 70.31 279 PHE A C 1
ATOM 2201 O O . PHE A 1 279 ? -13.219 21.452 10.265 1.00 70.31 279 PHE A O 1
ATOM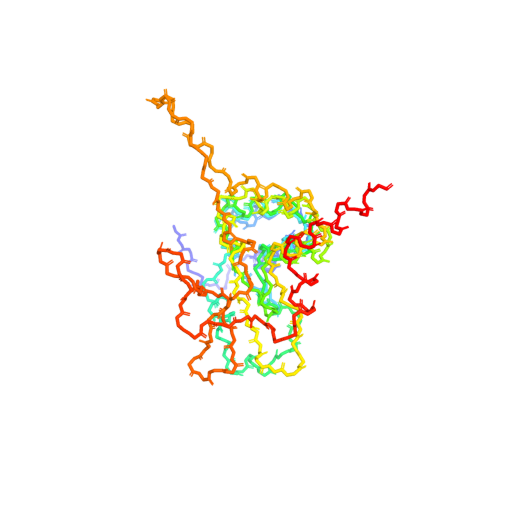 2208 N N . LYS A 1 280 ? -12.566 20.561 12.210 1.00 67.38 280 LYS A N 1
ATOM 2209 C CA . LYS A 1 280 ? -12.620 21.842 12.943 1.00 67.38 280 LYS A CA 1
ATOM 2210 C C . LYS A 1 280 ? -11.464 22.793 12.623 1.00 67.38 280 LYS A C 1
ATOM 2212 O O . LYS A 1 280 ? -11.633 23.989 12.798 1.00 67.38 280 LYS A O 1
ATOM 2217 N N . GLY A 1 281 ? -10.313 22.282 12.184 1.00 56.53 281 GLY A N 1
ATOM 2218 C CA . GLY A 1 281 ? -9.152 23.100 11.806 1.00 56.53 281 GLY A CA 1
ATOM 2219 C C . GLY A 1 281 ? -9.163 23.618 10.361 1.00 56.53 281 GLY A C 1
ATOM 2220 O O . GLY A 1 281 ? -8.188 24.232 9.946 1.00 56.53 281 GLY A O 1
ATOM 2221 N N . LEU A 1 282 ? -10.218 23.329 9.588 1.00 51.88 282 LEU A N 1
ATOM 2222 C CA . LEU A 1 282 ? -10.380 23.718 8.178 1.00 51.88 282 LEU A CA 1
ATOM 2223 C C . LEU A 1 282 ? -11.259 24.975 7.982 1.00 51.88 282 LEU A C 1
ATOM 2225 O O . LEU A 1 282 ? -11.590 25.310 6.844 1.00 51.88 282 LEU A O 1
ATOM 2229 N N . HIS A 1 283 ? -11.631 25.655 9.069 1.00 40.41 283 HIS A N 1
ATOM 2230 C CA . HIS A 1 283 ? -12.334 26.944 9.085 1.00 40.41 283 HIS A CA 1
ATOM 2231 C C . HIS A 1 283 ? -11.437 28.021 9.689 1.00 40.41 283 HIS A C 1
ATOM 2233 O O . HIS A 1 283 ? -11.535 29.173 9.215 1.00 40.41 283 HIS A O 1
#

Radius of gyration: 23.49 Å; Cα contacts (8 Å, |Δi|>4): 381; chains: 1; bounding box: 74×50×63 Å

pLDDT: mean 79.42, std 16.03, range [28.0, 96.25]

Sequence (283 aa):
LRIFATESIGQRPYAWQWSPVNVLNRTRSGHETSVKVLIDAGCDIEVKNSNEETALCCAVRNGKLGAVRVLLDDDALIENKEDIRRMVSPPDWISSLMFIPCFSRSTALHVASKKGYETIVRLLLDKGATIDRRDEESNTALDLAISGGHRDVALVLVEAKDWRKIMTPKDIVLVGRRNRARVTPLRKLLSKFPDVAKIVLKKCIDDGNDEKSDLYSAVYDFSLIDDTYMMPSEDGRRLIGDCSPYHEDGKLKNGARAYSEDYGVVYENHPLKLMVRTFKGLH

Foldseek 3Di:
DPPDPDDDDDDDPCPVLLALVVLLVCLLVLVLVSNLVSVVVVRDQQDADPLRDGSLLNNLLNLNLSSNVSCVVSVNDQDDPVLVVCQVPPDPVVVVVPPSPSNWSDTSLLSNLLVLNLSSNLVCLVSPNDQLDATPVRDTSLNSNLVSLNQSNNLSCCVHPVNVSNQQDFDKFFDDPPQDQDDGSLLSCLQRPVVSSVVNQVVQKDQVPPVPDPDGDIGGDCPSQPQQKFAADPVRGMGTRNDDQADPVRDGHPRIDGSDPDVVSSQCSRSVNSNVVSVVVPD

Secondary structure (DSSP, 8-state):
------------TTTTTTSHHHHHHHHHHT-HHHHHHHHHTT--TT---TTS--HHHHHHHTT-HHHHHHHHHTT--SS-HHHHHHHHS--HHHHT-TT-TT-----HHHHHHHHT-HHHHHHHHHTT--TT-B-TTS-BHHHHHHHTT-HHHHHHHHHSTTHHHHHS---EEE-SSS-PPP--HHHHHHHH-HHHHHHHHHTTEE----TT-SS---EE--TTT--SEEEEPTTSSEEESSS-SB-TTSPBPTT-EES-S-HHHHHHHSHHHHHHHHHHTT-

Nearest PDB structures (foldseek):
  6gcu-assembly2_F  TM=8.475E-01  e=3.055E-07  synthetic construct
  5y4e-assembly1_A  TM=7.074E-01  e=1.137E-06  Homo sapiens
  7z7e-assembly1_B  TM=5.114E-01  e=6.178E-07  synthetic construct
  7b4t-assembly1_A  TM=4.455E-01  e=3.517E-07  synthetic construct
  5ooy-assembly2_E  TM=5.030E-01  e=7.100E-06  synthetic construct

Mean predicted aligned error: 10.15 Å

Organism: NCBI:txid51022

InterPro domains:
  IPR002110 Ankyrin repeat [PF12796] (29-75)
  IPR002110 Ankyrin repeat [PF12796] (105-160)
  IPR002110 Ankyrin repeat [PS50088] (104-136)
  IPR002110 Ankyrin repeat [SM00248] (16-47)
  IPR002110 Ankyrin repeat [SM00248] (51-80)
  IPR002110 Ankyrin repeat [SM00248] (104-133)
  IPR002110 Ankyrin repeat [SM00248] (137-166)
  IPR036770 Ankyrin repeat-containing domain superfamily [G3DSA:1.25.40.20] (22-89)
  IPR036770 Ankyrin repeat-containing domain superfamily [G3DSA:1.25.40.20] (104-164)
  IPR036770 Ankyrin repeat-containing domain superfamily [SSF48403] (28-160)
  IPR052076 Transient receptor potential cation channel [PTHR47143] (106-277)